Protein AF-A0A2N1Q787-F1 (afdb_monomer_lite)

Structure (mmCIF, N/CA/C/O backbone):
data_AF-A0A2N1Q787-F1
#
_entry.id   AF-A0A2N1Q787-F1
#
loop_
_atom_site.group_PDB
_atom_site.id
_atom_site.type_symbol
_atom_site.label_atom_id
_atom_site.label_alt_id
_atom_site.label_comp_id
_atom_site.label_asym_id
_atom_site.label_entity_id
_atom_site.label_seq_id
_atom_site.pdbx_PDB_ins_code
_atom_site.Cartn_x
_atom_site.Cartn_y
_atom_site.Cartn_z
_atom_site.occupancy
_atom_site.B_iso_or_equiv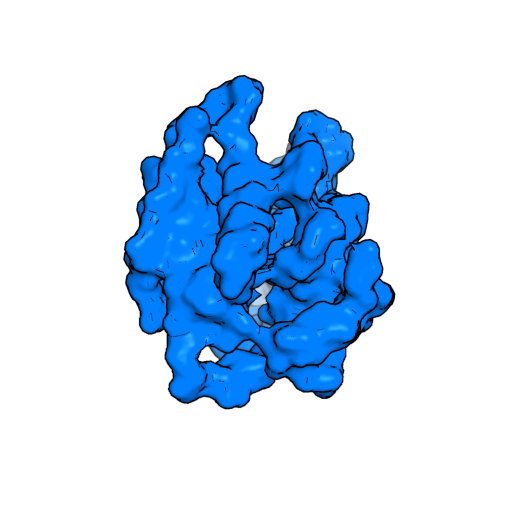
_atom_site.auth_seq_id
_atom_site.auth_comp_id
_atom_site.auth_asym_id
_atom_site.auth_atom_id
_atom_site.pdbx_PDB_model_num
ATOM 1 N N . MET A 1 1 ? -1.446 6.398 25.961 1.00 83.62 1 MET A N 1
ATOM 2 C CA . MET A 1 1 ? -1.537 5.402 24.876 1.00 83.62 1 MET A CA 1
ATOM 3 C C . MET A 1 1 ? -1.345 4.019 25.454 1.00 83.62 1 MET A C 1
ATOM 5 O O . 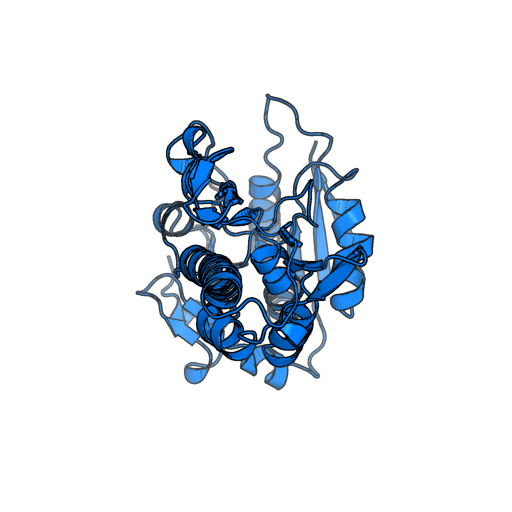MET A 1 1 ? -0.537 3.861 26.364 1.00 83.62 1 MET A O 1
ATOM 9 N N . GLU A 1 2 ? -2.111 3.056 24.960 1.00 92.25 2 GLU A N 1
ATOM 10 C CA . GLU A 1 2 ? -2.006 1.650 25.354 1.00 92.25 2 GLU A CA 1
ATOM 11 C C . GLU A 1 2 ? -0.783 1.009 24.675 1.00 92.25 2 GLU A C 1
ATOM 13 O O . GLU A 1 2 ? -0.436 1.386 23.555 1.00 92.25 2 GLU A O 1
ATOM 18 N N . LYS A 1 3 ? -0.114 0.051 25.331 1.00 97.12 3 LYS A N 1
ATOM 19 C CA . LYS A 1 3 ? 0.937 -0.742 24.669 1.00 97.12 3 LYS A CA 1
ATOM 20 C C . LYS A 1 3 ? 0.318 -1.541 23.527 1.00 97.12 3 LYS A C 1
ATOM 22 O O . LYS A 1 3 ? -0.745 -2.132 23.703 1.00 97.12 3 LYS A O 1
ATOM 27 N N . ILE A 1 4 ? 1.000 -1.625 22.390 1.00 98.06 4 ILE A N 1
ATOM 28 C CA . ILE A 1 4 ? 0.430 -2.257 21.197 1.00 98.06 4 ILE A CA 1
ATOM 29 C C . ILE A 1 4 ? 0.051 -3.724 21.410 1.00 98.06 4 ILE A C 1
ATOM 31 O O . ILE A 1 4 ? -0.957 -4.180 20.883 1.00 98.06 4 ILE A O 1
ATOM 35 N N . THR A 1 5 ? 0.812 -4.454 22.224 1.00 97.81 5 THR A N 1
ATOM 36 C CA . THR A 1 5 ? 0.522 -5.855 22.547 1.00 97.81 5 THR A CA 1
ATOM 37 C C . THR A 1 5 ? -0.791 -6.002 23.312 1.00 97.81 5 THR A C 1
ATOM 39 O O . THR A 1 5 ? -1.582 -6.876 22.980 1.00 97.81 5 THR A O 1
ATOM 42 N N . VAL A 1 6 ? -1.069 -5.094 24.254 1.00 97.75 6 VAL A N 1
ATOM 43 C CA . VAL A 1 6 ? -2.327 -5.060 25.020 1.00 97.75 6 VAL A CA 1
ATOM 44 C C . VAL A 1 6 ? -3.503 -4.698 24.109 1.00 97.75 6 VAL A C 1
ATOM 46 O O . VAL A 1 6 ? -4.557 -5.325 24.179 1.00 97.75 6 VAL A O 1
ATOM 49 N N . LEU A 1 7 ? -3.310 -3.739 23.193 1.00 97.19 7 LEU A N 1
ATOM 50 C CA . LEU A 1 7 ? -4.313 -3.408 22.178 1.00 97.19 7 LEU A CA 1
ATOM 51 C C . LEU A 1 7 ? -4.631 -4.621 21.292 1.00 97.19 7 LEU A C 1
ATOM 53 O O . LEU A 1 7 ? -5.796 -4.914 21.046 1.00 97.19 7 LEU A O 1
ATOM 57 N N . CYS A 1 8 ? -3.604 -5.330 20.821 1.00 97.62 8 CYS A N 1
ATOM 58 C CA . CYS A 1 8 ? -3.764 -6.510 19.973 1.00 97.62 8 CYS A CA 1
ATOM 59 C C . CYS A 1 8 ? -4.508 -7.637 20.702 1.00 97.62 8 CYS A C 1
ATOM 61 O O . CYS A 1 8 ? -5.464 -8.183 20.150 1.00 97.62 8 CYS A O 1
ATOM 63 N N . GLU A 1 9 ? -4.134 -7.924 21.950 1.00 97.25 9 GLU A N 1
ATOM 64 C CA . GLU A 1 9 ? -4.804 -8.918 22.794 1.00 97.25 9 GLU A CA 1
ATOM 65 C C . GLU A 1 9 ? -6.287 -8.575 22.993 1.00 97.25 9 GLU A C 1
ATOM 67 O O . GLU A 1 9 ? -7.159 -9.413 22.760 1.00 97.25 9 GLU A O 1
ATOM 72 N N . ARG A 1 10 ? -6.592 -7.310 23.319 1.00 95.44 10 ARG A N 1
ATOM 73 C CA . ARG A 1 10 ? -7.966 -6.800 23.462 1.00 95.44 10 ARG A CA 1
ATOM 74 C C . ARG A 1 10 ? -8.794 -6.953 22.185 1.00 95.44 10 ARG A C 1
ATOM 76 O O . ARG A 1 10 ? -10.004 -7.144 22.267 1.00 95.44 10 ARG A O 1
ATOM 83 N N . MET A 1 11 ? -8.153 -6.879 21.021 1.00 95.50 11 MET A N 1
ATOM 84 C CA . MET A 1 11 ? -8.788 -7.085 19.717 1.00 95.50 11 MET A CA 1
ATOM 85 C C . MET A 1 11 ? -8.863 -8.560 19.296 1.00 95.50 11 MET A C 1
ATOM 87 O O . MET A 1 11 ? -9.328 -8.853 18.199 1.00 95.50 11 MET A O 1
ATOM 91 N N . GLY A 1 12 ? -8.415 -9.502 20.132 1.00 95.50 12 GLY A N 1
ATOM 92 C CA . GLY A 1 12 ? -8.444 -10.933 19.824 1.00 95.50 12 GLY A CA 1
ATOM 93 C C . GLY A 1 12 ? -7.348 -11.393 18.856 1.00 95.50 12 GLY A C 1
ATOM 94 O O . GLY A 1 12 ? -7.474 -12.464 18.247 1.00 95.50 12 GLY A O 1
ATOM 95 N N . VAL A 1 13 ? -6.280 -10.606 18.699 1.00 97.69 13 VAL A N 1
ATOM 96 C CA . VAL A 1 13 ? -5.048 -11.011 18.008 1.00 97.69 13 VAL A CA 1
ATOM 97 C C . VAL A 1 13 ? -4.158 -11.747 19.006 1.00 97.69 13 VAL A C 1
ATOM 99 O O . VAL A 1 13 ? -3.890 -11.238 20.093 1.00 97.69 13 VAL A O 1
ATOM 102 N N . ARG A 1 14 ? -3.709 -12.953 18.648 1.00 97.56 14 ARG A N 1
ATOM 103 C CA . ARG A 1 14 ? -2.864 -13.770 19.528 1.00 97.56 14 ARG A CA 1
ATOM 104 C C . ARG A 1 14 ? -1.431 -13.249 19.554 1.00 97.56 14 ARG A C 1
ATOM 106 O O . ARG A 1 14 ? -0.993 -12.571 18.626 1.00 97.56 14 ARG A O 1
ATOM 113 N N . GLU A 1 15 ? -0.690 -13.597 20.600 1.00 96.69 15 GLU A N 1
ATOM 114 C CA . GLU A 1 15 ? 0.697 -13.157 20.780 1.00 96.69 15 GLU A CA 1
ATOM 115 C C . GLU A 1 15 ? 1.577 -13.541 19.581 1.00 96.69 15 GLU A C 1
ATOM 117 O O . GLU A 1 15 ? 2.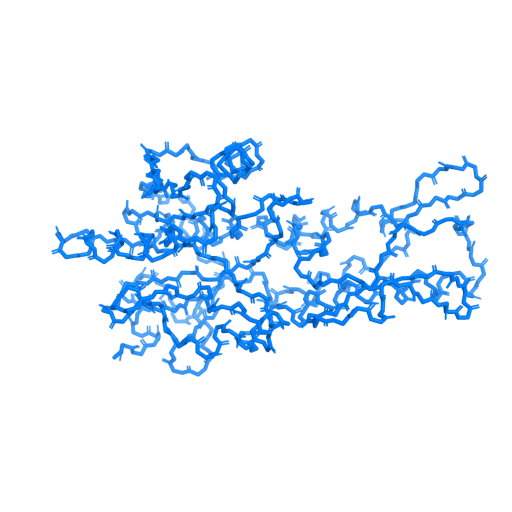296 -12.700 19.055 1.00 96.69 15 GLU A O 1
ATOM 122 N N . GLU A 1 16 ? 1.442 -14.766 19.065 1.00 96.62 16 GLU A N 1
ATOM 123 C CA . GLU A 1 16 ? 2.198 -15.258 17.908 1.00 96.62 16 GLU A CA 1
ATOM 124 C C . GLU A 1 16 ? 1.783 -14.638 16.560 1.00 96.62 16 GLU A C 1
ATOM 126 O O . GLU A 1 16 ? 2.456 -14.832 15.544 1.00 96.62 16 GLU A O 1
ATOM 131 N N . GLU A 1 17 ? 0.659 -13.923 16.534 1.00 97.81 17 GLU A N 1
ATOM 132 C CA . GLU A 1 17 ? 0.124 -13.221 15.364 1.00 97.81 17 GLU A CA 1
ATOM 133 C C . GLU A 1 17 ? 0.461 -11.721 15.388 1.00 97.81 17 GLU A C 1
ATOM 135 O O . GLU A 1 17 ? 0.323 -11.038 14.371 1.00 97.81 17 GLU A O 1
ATOM 140 N N . CYS A 1 18 ? 0.908 -11.209 16.537 1.00 98.19 18 CYS A N 1
ATOM 141 C CA . CYS A 1 18 ? 1.346 -9.838 16.736 1.00 98.19 18 CYS A CA 1
ATOM 142 C C . CYS A 1 18 ? 2.874 -9.780 16.655 1.00 98.19 18 CYS A C 1
ATOM 144 O O . CYS A 1 18 ? 3.573 -10.419 17.432 1.00 98.19 18 CYS A O 1
ATOM 146 N N . LEU A 1 19 ? 3.404 -9.001 15.715 1.00 98.19 19 LEU A N 1
ATOM 147 C CA . LEU A 1 19 ? 4.837 -8.799 15.517 1.00 98.19 19 LEU A CA 1
ATOM 148 C C . LEU A 1 19 ? 5.181 -7.354 15.915 1.00 98.19 19 LEU A C 1
ATOM 150 O O . LEU A 1 19 ? 5.038 -6.457 15.080 1.00 98.19 19 LEU A O 1
ATOM 154 N N . PRO A 1 20 ? 5.577 -7.077 17.172 1.00 97.94 20 PRO A N 1
ATOM 155 C CA . PRO A 1 20 ? 5.778 -5.711 17.640 1.00 97.94 20 PRO A CA 1
ATOM 156 C C . PRO A 1 20 ? 6.955 -5.016 16.950 1.00 97.94 20 PRO A C 1
ATOM 158 O O . PRO A 1 20 ? 8.030 -5.587 16.779 1.00 97.94 20 PRO A O 1
ATOM 161 N N . TYR A 1 21 ? 6.759 -3.743 16.620 1.00 97.94 21 TYR A N 1
ATOM 162 C CA . TYR A 1 21 ? 7.772 -2.815 16.124 1.00 97.94 21 TYR A CA 1
ATOM 163 C C . TYR A 1 21 ? 7.944 -1.708 17.167 1.00 97.94 21 TYR A C 1
ATOM 165 O O . TYR A 1 21 ? 7.414 -0.605 17.044 1.00 97.94 21 TYR A O 1
ATOM 173 N N . GLY A 1 22 ? 8.660 -2.028 18.244 1.00 96.56 22 GLY A N 1
ATOM 174 C CA . GLY A 1 22 ? 8.669 -1.203 19.451 1.00 96.56 22 GLY A CA 1
ATOM 175 C C . GLY A 1 22 ? 7.422 -1.445 20.308 1.00 96.56 22 GLY A C 1
ATOM 176 O O . GLY A 1 22 ? 6.887 -2.551 20.337 1.00 96.56 22 GLY A O 1
ATOM 177 N N . PHE A 1 23 ? 6.980 -0.423 21.046 1.00 96.81 23 PHE A N 1
ATOM 178 C CA . PHE A 1 23 ? 5.914 -0.561 22.052 1.00 96.81 23 PHE A CA 1
ATOM 179 C C . PHE A 1 23 ? 4.534 -0.077 21.588 1.00 96.81 23 PHE A C 1
ATOM 181 O O . PHE A 1 23 ? 3.546 -0.316 22.284 1.00 96.81 23 PHE A O 1
ATOM 188 N N . ASP A 1 24 ? 4.458 0.617 20.455 1.00 97.44 24 ASP A N 1
ATOM 189 C CA . ASP A 1 24 ? 3.304 1.418 20.027 1.00 97.44 24 ASP A CA 1
ATOM 190 C C . ASP A 1 24 ? 2.722 1.021 18.662 1.00 97.44 24 ASP A C 1
ATOM 192 O O . ASP A 1 24 ? 1.644 1.493 18.300 1.00 97.44 24 ASP A O 1
ATOM 196 N N . LYS A 1 25 ? 3.382 0.112 17.938 1.00 98.31 25 LYS A N 1
ATOM 197 C CA . LYS A 1 25 ? 2.956 -0.396 16.630 1.00 98.31 25 LYS A CA 1
ATOM 198 C C . LYS A 1 25 ? 3.409 -1.838 16.418 1.00 98.31 25 LYS A C 1
ATOM 200 O O . LYS A 1 25 ? 4.384 -2.289 17.019 1.00 98.31 25 LYS A O 1
ATOM 205 N N . ALA A 1 26 ? 2.679 -2.577 15.595 1.00 98.62 26 ALA A N 1
ATOM 206 C CA . ALA A 1 26 ? 2.950 -3.985 15.324 1.00 98.62 26 ALA A CA 1
ATOM 207 C C . ALA A 1 26 ? 2.494 -4.362 13.917 1.00 98.62 26 ALA A C 1
ATOM 209 O O . ALA A 1 26 ? 1.499 -3.836 13.431 1.00 98.62 26 ALA A O 1
ATOM 210 N N . LYS A 1 27 ? 3.174 -5.316 13.286 1.00 98.81 27 LYS A N 1
ATOM 211 C CA . LYS A 1 27 ? 2.639 -6.022 12.119 1.00 98.81 27 LYS A CA 1
ATOM 212 C C . LYS A 1 27 ? 1.725 -7.150 12.574 1.00 98.81 27 LYS A C 1
ATOM 214 O O . LYS A 1 27 ? 2.039 -7.836 13.542 1.00 98.81 27 LYS A O 1
ATOM 219 N N . ILE A 1 28 ? 0.621 -7.361 11.865 1.00 98.69 28 ILE A N 1
ATOM 220 C CA . ILE A 1 28 ? -0.318 -8.450 12.141 1.00 98.69 28 ILE A CA 1
ATOM 221 C C . ILE A 1 28 ? -0.164 -9.534 11.077 1.00 98.69 28 ILE A C 1
ATOM 223 O O . ILE A 1 28 ? -0.394 -9.284 9.893 1.00 98.69 28 ILE A O 1
ATOM 227 N N . ASP A 1 29 ? 0.238 -10.733 11.497 1.00 98.00 29 ASP A N 1
ATOM 228 C CA . ASP A 1 29 ? 0.431 -11.878 10.604 1.00 98.00 29 ASP A CA 1
ATOM 229 C C . ASP A 1 29 ? -0.905 -12.272 9.943 1.00 98.00 29 ASP A C 1
ATOM 231 O O . ASP A 1 29 ? -1.940 -12.422 10.602 1.00 98.00 29 ASP A O 1
ATOM 235 N N . LEU A 1 30 ? -0.895 -12.488 8.624 1.00 95.94 30 LEU A N 1
ATOM 236 C CA . LEU A 1 30 ? -2.085 -12.890 7.863 1.00 95.94 30 LEU A CA 1
ATOM 237 C C . LEU A 1 30 ? -2.717 -14.219 8.320 1.00 95.94 30 LEU A C 1
ATOM 239 O O . LEU A 1 30 ? -3.848 -14.524 7.929 1.00 95.94 30 LEU A O 1
ATOM 243 N N . LYS A 1 31 ? -2.052 -15.015 9.168 1.00 95.56 31 LYS A N 1
ATOM 244 C CA . LYS A 1 31 ? -2.664 -16.170 9.852 1.00 95.56 31 LYS A CA 1
ATOM 245 C C . LYS A 1 31 ? -3.949 -15.806 10.599 1.00 95.56 31 LYS A C 1
ATOM 247 O O . LYS A 1 31 ? -4.854 -16.642 10.624 1.00 95.56 31 LYS A O 1
ATOM 252 N N . VAL A 1 32 ? -4.086 -14.572 11.096 1.00 97.00 32 VAL A N 1
ATOM 253 C CA . VAL A 1 32 ? -5.328 -14.097 11.730 1.00 97.00 32 VAL A CA 1
ATOM 254 C C . VAL A 1 32 ? -6.520 -14.245 10.781 1.00 97.00 32 VAL A C 1
ATOM 256 O O . VAL A 1 32 ? -7.566 -14.756 11.174 1.00 97.00 32 VAL A O 1
ATOM 259 N N . LEU A 1 33 ? -6.359 -13.883 9.503 1.00 95.94 33 LEU A N 1
ATOM 260 C CA . LEU A 1 33 ? -7.424 -14.010 8.500 1.00 95.94 33 LEU A CA 1
ATOM 261 C C . LEU A 1 33 ? -7.797 -15.469 8.229 1.00 95.94 33 LEU A C 1
ATOM 263 O O . LEU A 1 33 ? -8.967 -15.770 8.001 1.00 95.94 33 LEU A O 1
ATOM 267 N N . LYS A 1 34 ? -6.821 -16.385 8.274 1.00 94.81 34 LYS A N 1
ATOM 268 C CA . LYS A 1 34 ? -7.079 -17.826 8.131 1.00 94.81 34 LYS A CA 1
ATOM 269 C C . LYS A 1 34 ? -7.863 -18.359 9.328 1.00 94.81 34 LYS A C 1
ATOM 271 O O . LYS A 1 34 ? -8.831 -19.092 9.139 1.00 94.81 34 LYS A O 1
ATOM 276 N N . ARG A 1 35 ? -7.476 -17.959 10.542 1.00 96.94 35 ARG A N 1
ATOM 277 C CA . ARG A 1 35 ? -8.142 -18.346 11.792 1.00 96.94 35 ARG A CA 1
ATOM 278 C C . ARG A 1 35 ? -9.575 -17.820 11.866 1.00 96.94 35 ARG A C 1
ATOM 280 O O . ARG A 1 35 ? -10.472 -18.568 12.231 1.00 96.94 35 ARG A O 1
ATOM 287 N N . LEU A 1 36 ? -9.789 -16.563 11.483 1.00 96.38 36 LEU A N 1
ATOM 288 C CA . LEU A 1 36 ? -11.087 -15.884 11.547 1.00 96.38 36 LEU A CA 1
ATOM 289 C C . LEU A 1 36 ? -11.917 -16.034 10.260 1.00 96.38 36 LEU A C 1
ATOM 291 O O . LEU A 1 36 ? -12.894 -15.314 10.065 1.00 96.38 36 LEU A O 1
ATOM 295 N N . LYS A 1 37 ? -11.554 -16.951 9.352 1.00 95.12 37 LYS A N 1
ATOM 296 C CA . LYS A 1 37 ? -12.205 -17.085 8.036 1.00 95.12 37 LYS A CA 1
ATOM 297 C C . LYS A 1 37 ? -13.725 -17.261 8.143 1.00 95.12 37 LYS A C 1
ATOM 299 O O . LYS A 1 37 ? -14.454 -16.631 7.377 1.00 95.12 37 LYS A O 1
ATOM 304 N N . ASN A 1 38 ? -14.171 -18.074 9.102 1.00 95.06 38 ASN A N 1
ATOM 305 C CA . ASN A 1 38 ? -15.580 -18.427 9.306 1.00 95.06 38 ASN A CA 1
ATOM 306 C C . ASN A 1 38 ? -16.338 -17.455 10.224 1.00 95.06 38 ASN A C 1
ATOM 308 O O . ASN A 1 38 ? -17.554 -17.573 10.341 1.00 95.06 38 ASN A O 1
ATOM 312 N N . GLU A 1 39 ? -15.648 -16.502 10.854 1.00 95.31 39 GLU A N 1
ATOM 313 C CA . GLU A 1 39 ? -16.303 -15.483 11.675 1.00 95.31 39 GLU A CA 1
ATOM 314 C C . GLU A 1 39 ? -17.051 -14.481 10.785 1.00 95.31 39 GLU A C 1
ATOM 316 O O . GLU A 1 39 ? -16.589 -14.187 9.674 1.00 95.31 39 GLU A O 1
ATOM 321 N N . PRO A 1 40 ? -18.196 -13.936 11.221 1.00 96.00 40 PRO A N 1
ATOM 322 C CA . PRO A 1 40 ? -18.914 -12.935 10.446 1.00 96.00 40 PRO A CA 1
ATOM 323 C C . PRO A 1 40 ? -18.074 -11.662 10.281 1.00 96.00 40 PRO A C 1
ATOM 325 O O . PRO A 1 40 ? -17.339 -11.255 11.175 1.00 96.00 40 PRO A O 1
ATOM 328 N N . ASN A 1 41 ? -18.198 -11.012 9.125 1.00 97.75 41 ASN A N 1
ATOM 329 C CA . ASN A 1 41 ? -17.601 -9.694 8.918 1.00 97.75 41 ASN A CA 1
ATOM 330 C C . ASN A 1 41 ? -18.466 -8.616 9.590 1.00 97.75 41 ASN A C 1
ATOM 332 O O . ASN A 1 41 ? -19.686 -8.596 9.395 1.00 97.75 41 ASN A O 1
ATOM 336 N N . GLY A 1 42 ? -17.826 -7.663 10.268 1.00 97.56 42 GLY A N 1
ATOM 337 C CA . GLY A 1 42 ? -18.449 -6.421 10.716 1.00 97.56 42 GLY A CA 1
ATOM 338 C C . GLY A 1 42 ? -18.984 -5.562 9.564 1.00 97.56 42 GLY A C 1
ATOM 339 O O . GLY A 1 42 ? -18.894 -5.906 8.380 1.00 97.56 42 GLY A O 1
ATOM 340 N N . LYS A 1 43 ? -19.584 -4.423 9.904 1.00 98.56 43 LYS A N 1
ATOM 341 C CA . LYS A 1 43 ? -20.102 -3.430 8.956 1.00 98.56 43 LYS A CA 1
ATOM 342 C C . LYS A 1 43 ? -18.965 -2.699 8.252 1.00 98.56 43 LYS A C 1
ATOM 344 O O . LYS A 1 43 ? -17.987 -2.347 8.895 1.00 98.56 43 LYS A O 1
ATOM 349 N N . LEU A 1 44 ? -19.088 -2.459 6.948 1.00 98.75 44 LEU A N 1
ATOM 350 C CA . LEU A 1 44 ? -18.086 -1.739 6.159 1.00 98.75 44 LEU A CA 1
ATOM 351 C C . LEU A 1 44 ? -18.600 -0.340 5.819 1.00 98.75 44 LEU A C 1
ATOM 353 O O . LEU A 1 44 ? -19.595 -0.197 5.109 1.00 98.75 44 LEU A O 1
ATOM 357 N N . ILE A 1 45 ? -17.904 0.679 6.316 1.00 98.88 45 ILE A N 1
ATOM 358 C CA . ILE A 1 45 ? -18.190 2.091 6.076 1.00 98.88 45 ILE A CA 1
ATOM 359 C C . ILE A 1 45 ? -17.084 2.672 5.198 1.00 98.88 45 ILE A C 1
ATOM 361 O O . ILE A 1 45 ? -15.910 2.660 5.576 1.00 98.88 45 ILE A O 1
ATOM 365 N N . LEU A 1 46 ? -17.467 3.199 4.037 1.00 98.81 46 LEU A N 1
ATOM 366 C CA . LEU A 1 46 ? -16.563 3.896 3.128 1.00 98.81 46 LEU A CA 1
ATOM 367 C C . LEU A 1 46 ? -16.683 5.407 3.325 1.00 98.81 46 LEU A C 1
ATOM 369 O O . LEU A 1 46 ? -17.745 5.985 3.109 1.00 98.81 46 LEU A O 1
ATOM 373 N N . VAL A 1 47 ? -15.580 6.056 3.680 1.00 98.75 47 VAL A N 1
ATOM 374 C CA . VAL A 1 47 ? -15.480 7.514 3.736 1.00 98.75 47 VAL A CA 1
ATOM 375 C C . VAL A 1 47 ? -14.878 8.033 2.431 1.00 98.75 47 VAL A C 1
ATOM 377 O O . VAL A 1 47 ? -13.800 7.621 1.997 1.00 98.75 47 VAL A O 1
ATOM 380 N N . THR A 1 48 ? -15.580 8.963 1.802 1.00 98.31 48 THR A N 1
ATOM 381 C CA . THR A 1 48 ? -15.167 9.675 0.592 1.00 98.31 48 THR A CA 1
ATOM 382 C C . THR A 1 48 ? -15.392 11.179 0.779 1.00 98.31 48 THR A C 1
ATOM 384 O O . THR A 1 48 ? -15.795 11.617 1.854 1.00 98.31 48 THR A O 1
ATOM 387 N N . ALA A 1 49 ? -15.093 11.993 -0.227 1.00 97.75 49 ALA A N 1
ATOM 388 C CA . ALA A 1 49 ? -15.288 13.438 -0.171 1.00 97.75 49 ALA A CA 1
ATOM 389 C C . ALA A 1 49 ? -15.843 13.992 -1.488 1.00 97.75 49 ALA A C 1
ATOM 391 O O . ALA A 1 49 ? -15.863 13.297 -2.509 1.00 97.75 49 ALA A O 1
ATOM 392 N N . ILE A 1 50 ? -16.261 15.254 -1.462 1.00 97.69 50 ILE A N 1
ATOM 393 C CA . ILE A 1 50 ? -16.387 16.077 -2.666 1.00 97.69 50 ILE A CA 1
ATOM 394 C C . ILE A 1 50 ? -15.030 16.209 -3.379 1.00 97.69 50 ILE A C 1
ATOM 396 O O . ILE A 1 50 ? -13.982 15.795 -2.869 1.00 97.69 50 ILE A O 1
ATOM 400 N N . ASN A 1 51 ? -15.037 16.784 -4.581 1.00 94.94 51 ASN A N 1
ATOM 401 C CA . ASN A 1 51 ? -13.810 17.086 -5.310 1.00 94.94 51 ASN A CA 1
ATOM 402 C C . ASN A 1 51 ? -12.877 17.971 -4.458 1.00 94.94 51 ASN A C 1
ATOM 404 O O . ASN A 1 51 ? -13.323 19.023 -3.998 1.00 94.94 51 ASN A O 1
ATOM 408 N N . PRO A 1 52 ? -11.600 17.580 -4.264 1.00 89.94 52 PRO A N 1
ATOM 409 C CA . PRO A 1 52 ? -10.699 18.313 -3.385 1.00 89.94 52 PRO A CA 1
ATOM 410 C C . PRO A 1 52 ? -10.473 19.758 -3.819 1.00 89.94 52 PRO A C 1
ATOM 412 O O . PRO A 1 52 ? -10.244 20.043 -4.997 1.00 89.94 52 PRO A O 1
ATOM 415 N N . THR A 1 53 ? -10.446 20.650 -2.839 1.00 90.94 53 THR A N 1
ATOM 416 C CA . THR A 1 53 ? -10.190 22.079 -2.987 1.00 90.94 53 THR A CA 1
ATOM 417 C C . THR A 1 53 ? -8.936 22.480 -2.199 1.00 90.94 53 THR A C 1
ATOM 419 O O . THR A 1 53 ? -8.515 21.769 -1.282 1.00 90.94 53 THR A O 1
ATOM 422 N N . PRO A 1 54 ? -8.317 23.639 -2.495 1.00 87.06 54 PRO A N 1
ATOM 423 C CA . PRO A 1 54 ? -7.191 24.139 -1.704 1.00 87.06 54 PRO A CA 1
ATOM 424 C C . PRO A 1 54 ? -7.502 24.377 -0.217 1.00 87.06 54 PRO A C 1
ATOM 426 O O . PRO A 1 54 ? -6.567 24.489 0.570 1.00 87.06 54 PRO A O 1
ATOM 429 N N . ALA A 1 55 ? -8.781 24.472 0.168 1.00 83.81 55 ALA A N 1
ATOM 430 C CA . ALA A 1 55 ? -9.192 24.664 1.559 1.00 83.81 55 ALA A CA 1
ATOM 431 C C . ALA A 1 55 ? -8.981 23.403 2.419 1.00 83.81 55 ALA A C 1
ATOM 433 O O . ALA A 1 55 ? -8.730 23.524 3.615 1.00 83.81 55 ALA A O 1
ATOM 434 N N . GLY A 1 56 ? -9.017 22.217 1.800 1.00 83.44 56 GLY A N 1
ATOM 435 C CA . GLY A 1 56 ? -8.863 20.930 2.468 1.00 83.44 56 GLY A CA 1
ATOM 436 C C . GLY A 1 56 ? -10.139 20.467 3.174 1.00 83.44 56 GLY A C 1
ATOM 437 O O . GLY A 1 56 ? -10.624 21.097 4.105 1.00 83.44 56 GLY A O 1
ATOM 438 N N . GLU A 1 57 ? -10.647 19.303 2.777 1.00 89.81 57 GLU A N 1
ATOM 439 C CA . GLU A 1 57 ? -11.939 18.782 3.254 1.00 89.81 57 GLU A CA 1
ATOM 440 C C . GLU A 1 57 ? -11.813 17.978 4.562 1.00 89.81 57 GLU A C 1
ATOM 442 O O . GLU A 1 57 ? -12.802 17.638 5.198 1.00 89.81 57 GLU A O 1
ATOM 447 N N . GLY A 1 58 ? -10.593 17.612 4.974 1.00 92.38 58 GLY A N 1
ATOM 448 C CA . GLY A 1 58 ? -10.372 16.893 6.236 1.00 92.38 58 GLY A CA 1
ATOM 449 C C . GLY A 1 58 ? -10.898 15.452 6.260 1.00 92.38 58 GLY A C 1
ATOM 450 O O . GLY A 1 58 ? -11.159 14.921 7.337 1.00 92.38 58 GLY A O 1
ATOM 451 N N . LYS A 1 59 ? -11.021 14.785 5.102 1.00 95.88 59 LYS A N 1
ATOM 452 C CA . LYS A 1 59 ? -11.571 13.418 4.988 1.00 95.88 59 LYS A CA 1
ATOM 453 C C . LYS A 1 59 ? -10.990 12.426 6.000 1.00 95.88 59 LYS A C 1
ATOM 455 O O . LYS A 1 59 ? -11.746 11.760 6.696 1.00 95.88 59 LYS A O 1
ATOM 460 N N . THR A 1 60 ? -9.666 12.347 6.119 1.00 96.50 60 THR A N 1
ATOM 461 C CA . THR A 1 60 ? -9.014 11.413 7.052 1.00 96.50 60 THR A CA 1
ATOM 462 C C . THR A 1 60 ? -9.301 11.760 8.511 1.00 96.50 60 THR A C 1
ATOM 464 O O . THR A 1 60 ? -9.531 10.865 9.322 1.00 96.50 60 THR A O 1
ATOM 467 N N . THR A 1 61 ? -9.381 13.050 8.842 1.00 96.69 61 THR A N 1
ATOM 468 C CA . THR A 1 61 ? -9.811 13.520 10.166 1.00 96.69 61 THR A CA 1
ATOM 469 C C . THR A 1 61 ? -11.241 13.073 10.467 1.00 96.69 61 THR A C 1
ATOM 471 O O . THR A 1 61 ? -11.505 12.602 11.569 1.00 96.69 61 THR A O 1
ATOM 474 N N . VAL A 1 62 ? -12.151 13.136 9.485 1.00 97.50 62 VAL A N 1
ATOM 475 C CA . VAL A 1 62 ? -13.529 12.637 9.626 1.00 97.50 62 VAL A CA 1
ATOM 476 C C . VAL A 1 62 ? -13.568 11.116 9.766 1.00 97.50 62 VAL A C 1
ATOM 478 O O . VAL A 1 62 ? -14.289 10.625 10.629 1.00 97.50 62 VAL A O 1
ATOM 481 N N . SER A 1 63 ? -12.775 10.363 8.995 1.00 98.25 63 SER A N 1
ATOM 482 C CA . SER A 1 63 ? -12.654 8.905 9.154 1.00 98.25 63 SER A CA 1
ATOM 483 C C . SER A 1 63 ? -12.276 8.541 10.590 1.00 98.25 63 SER A C 1
ATOM 485 O O . SER A 1 63 ? -12.932 7.711 11.221 1.00 98.25 63 SER A O 1
ATOM 487 N N . ILE A 1 64 ? -11.252 9.209 11.129 1.00 98.56 64 ILE A N 1
ATOM 488 C CA . ILE A 1 64 ? -10.779 8.989 12.496 1.00 98.56 64 ILE A CA 1
ATOM 489 C C . ILE A 1 64 ? -11.846 9.407 13.513 1.00 98.56 64 ILE A C 1
ATOM 491 O O . ILE A 1 64 ? -12.211 8.605 14.369 1.00 98.56 64 ILE A O 1
ATOM 495 N N . GLY A 1 65 ? -12.399 10.615 13.390 1.00 98.38 65 GLY A N 1
ATOM 496 C CA . GLY A 1 65 ? -13.432 11.130 14.290 1.00 98.38 65 GLY A CA 1
ATOM 497 C C . GLY A 1 65 ? -14.702 10.276 14.308 1.00 98.38 65 GLY A C 1
ATOM 498 O O . GLY A 1 65 ? -15.280 10.054 15.370 1.00 98.38 65 GLY A 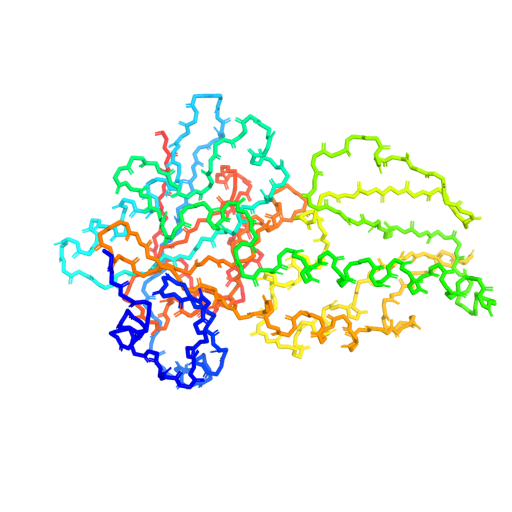O 1
ATOM 499 N N . LEU A 1 66 ? -15.104 9.715 13.164 1.00 98.62 66 LEU A N 1
ATOM 500 C CA . LEU A 1 66 ? -16.221 8.776 13.072 1.00 98.62 66 LEU A CA 1
ATOM 501 C C . LEU A 1 66 ? -15.952 7.508 13.888 1.00 98.62 66 LEU A C 1
ATOM 503 O O . LEU A 1 66 ? -16.823 7.052 14.629 1.00 98.62 66 LEU A O 1
ATOM 507 N N . ALA A 1 67 ? -14.745 6.952 13.788 1.00 98.69 67 ALA A N 1
ATOM 508 C CA . ALA A 1 67 ? -14.364 5.785 14.571 1.00 98.69 67 ALA A CA 1
ATOM 509 C C . ALA A 1 67 ? -14.305 6.109 16.076 1.00 98.69 67 ALA A C 1
ATOM 511 O O . ALA A 1 67 ? -14.812 5.344 16.893 1.00 98.69 67 ALA A O 1
ATOM 512 N N . GLN A 1 68 ? -13.778 7.274 16.454 1.00 98.56 68 GLN A N 1
ATOM 513 C CA . GLN A 1 68 ? -13.792 7.743 17.846 1.00 98.56 68 GLN A CA 1
ATOM 514 C C . GLN A 1 68 ? -15.226 7.899 18.377 1.00 98.56 68 GLN A C 1
ATOM 516 O O . GLN A 1 68 ? -15.546 7.422 19.465 1.00 98.56 68 GLN A O 1
ATOM 521 N N . GLY A 1 69 ? -16.127 8.481 17.581 1.00 98.44 69 GLY A N 1
ATOM 522 C CA . GLY A 1 69 ? -17.545 8.618 17.916 1.00 98.44 69 GLY A CA 1
ATOM 523 C C . GLY A 1 69 ? -18.254 7.272 18.083 1.00 98.44 69 GLY A C 1
ATOM 524 O O . GLY A 1 69 ? -18.987 7.078 19.051 1.00 98.44 69 GLY A O 1
ATOM 525 N N . LEU A 1 70 ? -17.993 6.307 17.193 1.00 98.56 70 LEU A N 1
ATOM 526 C CA . LEU A 1 70 ? -18.520 4.942 17.309 1.00 98.56 70 LEU A CA 1
ATOM 527 C C . LEU A 1 70 ? -18.042 4.256 18.594 1.00 98.56 70 LEU A C 1
ATOM 529 O O . LEU A 1 70 ? -18.842 3.632 19.291 1.00 98.56 70 LEU A O 1
ATOM 533 N N . LYS A 1 71 ? -16.762 4.416 18.944 1.00 98.12 71 LYS A N 1
ATOM 534 C CA . LYS A 1 71 ? -16.218 3.921 20.212 1.00 98.12 71 LYS A CA 1
ATOM 535 C C . LYS A 1 71 ? -16.898 4.588 21.409 1.00 98.12 71 LYS A C 1
ATOM 537 O O . LYS A 1 71 ? -17.261 3.899 22.360 1.00 98.12 71 LYS A O 1
ATOM 542 N N . TYR A 1 72 ? -17.104 5.903 21.356 1.00 98.06 72 TYR A N 1
ATOM 543 C CA . TYR A 1 72 ? -17.751 6.671 22.423 1.00 98.06 72 TYR A CA 1
ATOM 544 C C . TYR A 1 72 ? -19.177 6.186 22.723 1.00 98.06 72 TYR A C 1
ATOM 546 O O . TYR A 1 72 ? -19.561 6.095 23.885 1.00 98.06 72 TYR A O 1
ATOM 554 N N . ILE A 1 73 ? -19.941 5.791 21.699 1.00 98.19 73 ILE A N 1
ATOM 555 C CA . ILE A 1 73 ? -21.290 5.218 21.868 1.00 98.19 73 ILE A CA 1
ATOM 556 C C . ILE A 1 73 ? -21.287 3.701 22.150 1.00 98.19 73 ILE A C 1
ATOM 558 O O . ILE A 1 73 ? -22.319 3.040 2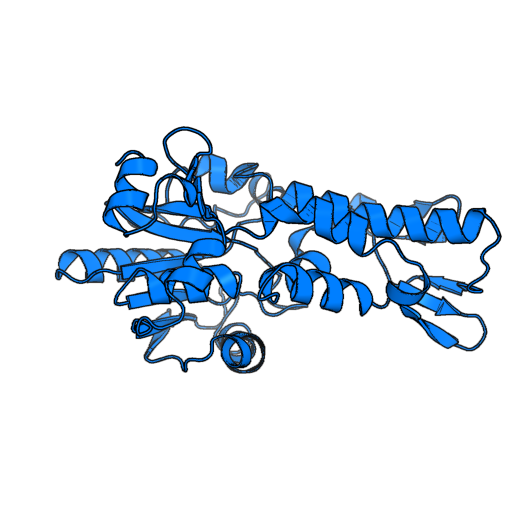2.019 1.00 98.19 73 ILE A O 1
ATOM 562 N N . GLY A 1 74 ? -20.133 3.132 22.512 1.00 97.62 74 GLY A N 1
ATOM 563 C CA . GLY A 1 74 ? -19.999 1.738 22.935 1.00 97.62 74 GLY A CA 1
ATOM 564 C C . GLY A 1 74 ? -19.948 0.712 21.801 1.00 97.62 74 GLY A C 1
ATOM 565 O O . GLY A 1 74 ? -20.257 -0.453 22.038 1.00 97.62 74 GLY A O 1
ATOM 566 N N . LYS A 1 75 ? -19.601 1.108 20.569 1.00 98.38 75 LYS A N 1
ATOM 567 C CA . LYS A 1 75 ? -19.298 0.158 19.481 1.00 98.38 75 LYS A CA 1
ATOM 568 C C . LYS A 1 75 ? -17.812 -0.208 19.464 1.00 98.38 75 LYS A C 1
ATOM 570 O O . LYS A 1 75 ? -16.991 0.473 20.077 1.00 98.38 75 LYS A O 1
ATOM 575 N N . HIS A 1 76 ? -17.463 -1.249 18.706 1.00 97.88 76 HIS A N 1
ATOM 576 C CA . HIS A 1 76 ? -16.084 -1.714 18.520 1.00 97.88 76 HIS A CA 1
ATOM 577 C C . HIS A 1 76 ? -15.573 -1.417 17.096 1.00 97.88 76 HIS A C 1
ATOM 579 O O . HIS A 1 76 ? -15.585 -2.302 16.238 1.00 97.88 76 HIS A O 1
ATOM 585 N N . PRO A 1 77 ? -15.179 -0.164 16.798 1.00 98.44 77 PRO A N 1
ATOM 586 C CA . PRO A 1 77 ? -14.729 0.220 15.470 1.00 98.44 77 PRO A CA 1
ATOM 587 C C . PRO A 1 77 ? -13.262 -0.140 15.210 1.00 98.44 77 PRO A C 1
ATOM 589 O O . PRO A 1 77 ? -12.432 -0.148 16.118 1.00 98.44 77 PRO A O 1
ATOM 592 N N . MET A 1 78 ? -12.954 -0.346 13.933 1.00 98.56 78 MET A N 1
ATOM 593 C CA . MET A 1 78 ? -11.620 -0.522 13.370 1.00 98.56 78 MET A CA 1
ATOM 594 C C . MET A 1 78 ? -11.413 0.472 12.231 1.00 98.56 78 MET A C 1
ATOM 596 O O . MET A 1 78 ? -12.279 0.622 11.368 1.00 98.56 78 MET A O 1
ATOM 600 N N . LEU A 1 79 ? -10.251 1.118 12.189 1.00 98.75 79 LEU A N 1
ATOM 601 C CA . LEU A 1 79 ? -9.844 1.947 11.052 1.00 98.75 79 LEU A CA 1
ATOM 602 C C . LEU A 1 79 ? -8.955 1.159 10.090 1.00 98.75 79 LEU A C 1
ATOM 604 O O . LEU A 1 79 ? -8.130 0.354 10.518 1.00 98.75 79 LEU A O 1
ATOM 608 N N . ALA A 1 80 ? -9.088 1.427 8.793 1.00 98.62 80 ALA A N 1
ATOM 609 C CA . ALA A 1 80 ? -8.221 0.892 7.752 1.00 98.62 80 ALA A CA 1
ATOM 610 C C . ALA A 1 80 ? -7.798 2.023 6.795 1.00 98.62 80 ALA A C 1
ATOM 612 O O . ALA A 1 80 ? -8.563 2.428 5.914 1.00 98.62 80 ALA A O 1
ATOM 613 N N . LEU A 1 81 ? -6.585 2.542 6.998 1.00 98.62 81 LEU A N 1
ATOM 614 C CA . LEU A 1 81 ? -6.029 3.740 6.364 1.00 98.62 81 LEU A CA 1
ATOM 615 C C . LEU A 1 81 ? -4.785 3.417 5.522 1.00 98.62 81 LEU A C 1
ATOM 617 O O . LEU A 1 81 ? -4.213 2.325 5.601 1.00 98.62 81 LEU A O 1
ATOM 621 N N . ARG A 1 82 ? -4.384 4.377 4.685 1.00 98.12 82 ARG A N 1
ATOM 622 C CA . ARG A 1 82 ? -3.191 4.280 3.836 1.00 98.12 82 ARG A CA 1
ATOM 623 C C . ARG A 1 82 ? -1.953 4.790 4.559 1.00 98.12 82 ARG A C 1
ATOM 625 O O . ARG A 1 82 ? -2.036 5.751 5.318 1.00 98.12 82 ARG A O 1
ATOM 632 N N . GLU A 1 83 ? -0.815 4.182 4.261 1.00 97.75 83 GLU A N 1
ATOM 633 C CA . GLU A 1 83 ? 0.493 4.714 4.642 1.00 97.75 83 GLU A CA 1
ATOM 634 C C . GLU A 1 83 ? 0.839 5.924 3.753 1.00 97.75 83 GLU A C 1
ATOM 636 O O . GLU A 1 83 ? 0.693 5.835 2.526 1.00 97.75 83 GLU A O 1
ATOM 641 N N . PRO A 1 84 ? 1.241 7.071 4.328 1.00 95.06 84 PRO A N 1
ATOM 642 C CA . PRO A 1 84 ? 1.724 8.203 3.548 1.00 95.06 84 PRO A CA 1
ATOM 643 C C . PRO A 1 84 ? 3.107 7.928 2.950 1.00 95.06 84 PRO A C 1
ATOM 645 O O . PRO A 1 84 ? 3.950 7.295 3.569 1.00 95.06 84 PRO A O 1
ATOM 648 N N . SER A 1 85 ? 3.365 8.483 1.766 1.00 93.56 85 SER A N 1
ATOM 649 C CA . SER A 1 85 ? 4.721 8.547 1.209 1.00 93.56 85 SER A CA 1
ATOM 650 C C . SER A 1 85 ? 5.633 9.448 2.044 1.00 93.56 85 SER A C 1
ATOM 652 O O . SER A 1 85 ? 5.224 10.545 2.432 1.00 93.56 85 SER A O 1
ATOM 654 N N . LEU A 1 86 ? 6.892 9.039 2.196 1.00 91.88 86 LEU A N 1
ATOM 655 C CA . LEU A 1 86 ? 7.961 9.761 2.884 1.00 91.88 86 LEU A CA 1
ATOM 656 C C . LEU A 1 86 ? 8.319 11.072 2.170 1.00 91.88 86 LEU A C 1
ATOM 658 O O . LEU A 1 86 ? 8.424 12.126 2.793 1.00 91.88 86 LEU A O 1
ATOM 662 N N . GLY A 1 87 ? 8.495 11.032 0.845 1.00 89.56 87 GLY A N 1
ATOM 663 C CA . GLY A 1 87 ? 8.957 12.183 0.057 1.00 89.56 87 GLY A CA 1
ATOM 664 C C . GLY A 1 87 ? 8.146 13.475 0.280 1.00 89.56 87 GLY A C 1
ATOM 665 O O . GLY A 1 87 ? 8.739 14.526 0.539 1.00 89.56 87 GLY A O 1
ATOM 666 N N . PRO A 1 88 ? 6.800 13.438 0.214 1.00 89.44 88 PRO A N 1
ATOM 667 C CA . PRO A 1 88 ? 5.941 14.593 0.474 1.00 89.44 88 PRO A CA 1
ATOM 668 C C . PRO A 1 88 ? 6.046 15.210 1.871 1.00 89.44 88 PRO A C 1
ATOM 670 O O . PRO A 1 88 ? 5.768 16.406 1.988 1.00 89.44 88 PRO A O 1
ATOM 673 N N . VAL A 1 89 ? 6.452 14.443 2.889 1.00 86.50 89 VAL A N 1
ATOM 674 C CA . VAL A 1 89 ? 6.576 14.921 4.279 1.00 86.50 89 VAL A CA 1
ATOM 675 C C . VAL A 1 89 ? 7.672 15.977 4.406 1.00 86.50 89 VAL A C 1
ATOM 677 O O . VAL A 1 89 ? 7.506 16.951 5.132 1.00 86.50 89 VAL A O 1
ATOM 680 N N . PHE A 1 90 ? 8.747 15.860 3.624 1.00 85.62 90 PHE A N 1
ATOM 681 C CA . PHE A 1 90 ? 9.815 16.866 3.554 1.00 85.62 90 PHE A CA 1
ATOM 682 C C . PHE A 1 90 ? 9.491 18.052 2.625 1.00 85.62 90 PHE A C 1
ATOM 684 O O . PHE A 1 90 ? 10.348 18.895 2.364 1.00 85.62 90 PHE A O 1
ATOM 691 N N . GLY A 1 91 ? 8.270 18.104 2.084 1.00 79.31 91 GLY A N 1
ATOM 692 C CA . GLY A 1 91 ? 7.767 19.190 1.249 1.00 79.31 91 GLY A CA 1
ATOM 693 C C . GLY A 1 91 ? 6.765 20.082 1.986 1.00 79.31 91 GLY A C 1
ATOM 694 O O . GLY A 1 91 ? 7.010 20.548 3.091 1.00 79.31 91 GLY A O 1
ATOM 695 N N . LEU A 1 92 ? 5.627 20.348 1.338 1.00 64.88 92 LEU A N 1
ATOM 696 C CA . LEU A 1 92 ? 4.558 21.225 1.848 1.00 64.88 92 LEU A CA 1
ATOM 697 C C . LEU A 1 92 ? 3.345 20.459 2.403 1.00 64.88 92 LEU A C 1
ATOM 699 O O . LEU A 1 92 ? 2.414 21.077 2.914 1.00 64.88 92 LEU A O 1
ATOM 703 N N . LYS A 1 93 ? 3.288 19.132 2.236 1.00 59.31 93 LYS A N 1
ATOM 704 C CA . LYS A 1 93 ? 2.066 18.362 2.490 1.00 59.31 93 LYS A CA 1
ATOM 705 C C . LYS A 1 93 ? 2.035 17.898 3.949 1.00 59.31 93 LYS A C 1
ATOM 707 O O . LYS A 1 93 ? 2.905 17.144 4.366 1.00 59.31 93 LYS A O 1
ATOM 712 N N . GLY A 1 94 ? 1.030 18.352 4.703 1.00 58.25 94 GLY A N 1
ATOM 713 C CA . GLY A 1 94 ? 0.762 17.882 6.066 1.00 58.25 94 GLY A CA 1
ATOM 714 C C . GLY A 1 94 ? 0.456 16.380 6.119 1.00 58.25 94 GLY A C 1
ATOM 715 O O . GLY A 1 94 ? 0.036 15.790 5.118 1.00 58.25 94 GLY A O 1
ATOM 716 N N . GLY A 1 95 ? 0.699 15.770 7.282 1.00 62.84 95 GLY A N 1
ATOM 717 C CA . GLY A 1 95 ? 0.651 14.320 7.483 1.00 62.84 95 GLY A CA 1
ATOM 718 C C . GLY A 1 95 ? -0.710 13.691 7.174 1.00 62.84 95 GLY A C 1
ATOM 719 O O . GLY A 1 95 ? -1.761 14.273 7.434 1.00 62.84 95 GLY A O 1
ATOM 720 N N . ALA A 1 96 ? -0.700 12.462 6.654 1.00 82.25 96 ALA A N 1
ATOM 721 C CA . ALA A 1 96 ? -1.915 11.685 6.366 1.00 82.25 96 ALA A CA 1
ATOM 722 C C . ALA A 1 96 ? -2.486 10.984 7.616 1.00 82.25 96 ALA A C 1
ATOM 724 O O . ALA A 1 96 ? -3.184 9.979 7.517 1.00 82.25 96 ALA A O 1
ATOM 725 N N . THR A 1 97 ? -2.166 11.499 8.802 1.00 93.62 97 THR A N 1
ATOM 726 C CA . THR A 1 97 ? -2.443 10.879 10.103 1.00 93.62 97 THR A CA 1
ATOM 727 C C . THR A 1 97 ? -3.640 11.510 10.819 1.00 93.62 97 THR A C 1
ATOM 729 O O . THR A 1 97 ? -3.797 11.322 12.023 1.00 93.62 97 THR A O 1
ATOM 732 N N . GLY A 1 98 ? -4.482 12.259 10.100 1.00 93.06 98 GLY A N 1
ATOM 733 C CA . GLY A 1 98 ? -5.585 13.035 10.674 1.00 93.06 98 GLY A CA 1
ATOM 734 C C . GLY A 1 98 ? -5.158 14.426 11.141 1.00 93.06 98 GLY A C 1
ATOM 735 O O . GLY A 1 98 ? -4.158 14.968 10.672 1.00 93.06 98 GLY A O 1
ATOM 736 N N . GLY A 1 99 ? -5.932 15.019 12.049 1.00 93.12 99 GLY A N 1
ATOM 737 C CA . GLY A 1 99 ? -5.660 16.358 12.563 1.00 93.12 99 GLY A CA 1
ATOM 738 C C . GLY A 1 99 ? -6.358 16.653 13.889 1.00 93.12 99 GLY A C 1
ATOM 739 O O . GLY A 1 99 ? -7.448 16.156 14.176 1.00 93.12 99 GLY A O 1
ATOM 740 N N . GLY A 1 100 ? -5.722 17.488 14.715 1.00 93.69 100 GLY A N 1
ATOM 741 C CA . GLY A 1 100 ? -6.228 17.828 16.045 1.00 93.69 100 GLY A CA 1
ATOM 742 C C . GLY A 1 100 ? -6.393 16.587 16.931 1.00 93.69 100 GLY A C 1
ATOM 743 O O . GLY A 1 100 ? -5.526 15.714 16.962 1.00 93.69 100 GLY A O 1
ATOM 744 N N . LEU A 1 101 ? -7.525 16.497 17.637 1.00 95.25 101 LEU A N 1
ATOM 745 C CA . LEU A 1 101 ? -7.850 15.368 18.525 1.00 95.25 101 LEU A CA 1
ATOM 746 C C . LEU A 1 101 ? -8.250 14.084 17.772 1.00 95.25 101 LEU A C 1
ATOM 748 O O . LEU A 1 101 ? -8.304 13.007 18.371 1.00 95.25 101 LEU A O 1
ATOM 752 N N . SER A 1 102 ? -8.482 14.184 16.463 1.00 97.06 102 SER A N 1
ATOM 753 C CA . SER A 1 102 ? -8.804 13.062 15.582 1.00 97.06 102 SER A CA 1
ATOM 754 C C . SER A 1 102 ? -7.590 12.710 14.731 1.00 97.06 102 SER A C 1
ATOM 756 O O . SER A 1 102 ? -7.557 12.932 13.519 1.00 97.06 102 SER A O 1
ATOM 758 N N . SER A 1 103 ? -6.581 12.162 15.410 1.00 96.69 103 SER A N 1
ATOM 759 C CA . SER A 1 103 ? -5.303 11.759 14.823 1.00 96.69 103 SER A CA 1
ATOM 760 C C . SER A 1 103 ? -4.917 10.331 15.225 1.00 96.69 103 SER A C 1
ATOM 762 O O . SER A 1 103 ? -5.289 9.856 16.304 1.00 96.69 103 SER A O 1
ATOM 764 N N . ILE A 1 104 ? -4.145 9.662 14.367 1.00 97.38 104 ILE A N 1
ATOM 765 C CA . ILE A 1 104 ? -3.471 8.389 14.666 1.00 97.38 104 ILE A CA 1
ATOM 766 C C . ILE A 1 104 ? -2.036 8.623 15.135 1.00 97.38 104 ILE A C 1
ATOM 768 O O . ILE A 1 104 ? -1.414 9.631 14.803 1.00 97.38 104 ILE A O 1
ATOM 772 N N . THR A 1 105 ? -1.518 7.687 15.922 1.00 96.69 105 THR A N 1
ATOM 773 C CA . THR A 1 105 ? -0.238 7.809 16.622 1.00 96.69 105 THR A CA 1
ATOM 774 C C . THR A 1 105 ? 0.493 6.460 16.661 1.00 96.69 105 THR A C 1
ATOM 776 O O . THR A 1 105 ? -0.182 5.431 16.770 1.00 96.69 105 THR A O 1
ATOM 779 N N . PRO A 1 106 ? 1.840 6.425 16.591 1.00 96.25 106 PRO A N 1
ATOM 780 C CA . PRO A 1 106 ? 2.783 7.558 16.509 1.00 96.25 106 PRO A CA 1
ATOM 781 C C . PRO A 1 106 ? 2.832 8.214 15.119 1.00 96.25 106 PRO A C 1
ATOM 783 O O . PRO A 1 106 ? 3.202 7.577 14.136 1.00 96.25 106 PRO A O 1
ATOM 786 N N . SER A 1 107 ? 2.473 9.500 15.021 1.00 93.50 107 SER A N 1
ATOM 787 C CA . SER A 1 107 ? 2.386 10.204 13.731 1.00 93.50 107 SER A CA 1
ATOM 788 C C . SER A 1 107 ? 3.736 10.325 13.035 1.00 93.50 107 SER A C 1
ATOM 790 O O . SER A 1 107 ? 3.803 10.210 11.815 1.00 93.50 107 SER A O 1
ATOM 792 N N . ASP A 1 108 ? 4.802 10.553 13.796 1.00 92.38 108 ASP A N 1
ATOM 793 C CA . ASP A 1 108 ? 6.133 10.799 13.241 1.00 92.38 108 ASP A CA 1
ATOM 794 C C . ASP A 1 108 ? 6.674 9.536 12.573 1.00 92.38 108 ASP A C 1
ATOM 796 O O . ASP A 1 108 ? 7.128 9.587 11.435 1.00 92.38 108 ASP A O 1
ATOM 800 N N . ASP A 1 109 ? 6.508 8.379 13.215 1.00 95.25 109 ASP A N 1
ATOM 801 C CA . ASP A 1 109 ? 6.898 7.100 12.628 1.00 95.25 109 ASP A CA 1
ATOM 802 C C . ASP A 1 109 ? 6.075 6.786 11.378 1.00 95.25 109 ASP A C 1
ATOM 804 O O . ASP A 1 109 ? 6.653 6.381 10.372 1.00 95.25 109 ASP A O 1
ATOM 808 N N . ILE A 1 110 ? 4.751 6.999 11.418 1.00 96.56 110 ILE A N 1
ATOM 809 C CA . ILE A 1 110 ? 3.854 6.754 10.275 1.00 96.56 110 ILE A CA 1
ATOM 810 C C . ILE A 1 110 ? 4.225 7.638 9.077 1.00 96.56 110 ILE A C 1
ATOM 812 O O . ILE A 1 110 ? 4.133 7.188 7.941 1.00 96.56 110 ILE A O 1
ATOM 816 N N . ASN A 1 111 ? 4.641 8.883 9.316 1.00 93.88 111 ASN A N 1
ATOM 817 C CA . ASN A 1 111 ? 5.062 9.813 8.266 1.00 93.88 111 ASN A CA 1
ATOM 818 C C . ASN A 1 111 ? 6.514 9.585 7.794 1.00 93.88 111 ASN A C 1
ATOM 820 O O . ASN A 1 111 ? 6.922 10.168 6.792 1.00 93.88 111 ASN A O 1
ATOM 824 N N . LEU A 1 112 ? 7.307 8.775 8.501 1.00 94.25 112 LEU A N 1
ATOM 825 C CA . LEU A 1 112 ? 8.705 8.513 8.167 1.00 94.25 112 LEU A CA 1
ATOM 826 C C . LEU A 1 112 ? 8.902 7.087 7.636 1.00 94.25 112 LEU A C 1
ATOM 828 O O . LEU A 1 112 ? 8.466 6.753 6.541 1.00 94.25 112 LEU A O 1
ATOM 832 N N . HIS A 1 113 ? 9.641 6.250 8.362 1.00 97.00 113 HIS A N 1
ATOM 833 C CA . HIS A 1 113 ? 9.994 4.901 7.911 1.00 97.00 113 HIS A CA 1
ATOM 834 C C . HIS A 1 113 ? 8.955 3.849 8.287 1.00 97.00 113 HIS A C 1
ATOM 836 O O . HIS A 1 113 ? 9.007 2.737 7.764 1.00 97.00 113 HIS A O 1
ATOM 842 N N . PHE A 1 114 ? 8.077 4.184 9.230 1.00 97.94 114 PHE A N 1
ATOM 843 C CA . PHE A 1 114 ? 7.070 3.324 9.821 1.00 97.94 114 PHE A CA 1
ATOM 844 C C . PHE A 1 114 ? 7.583 1.906 10.115 1.00 97.94 114 PHE A C 1
ATOM 846 O O . PHE A 1 114 ? 8.413 1.718 11.005 1.00 97.94 114 PHE A O 1
ATOM 853 N N . THR A 1 115 ? 7.113 0.908 9.370 1.00 98.44 115 THR A N 1
ATOM 854 C CA . THR A 1 115 ? 7.537 -0.496 9.478 1.00 98.44 115 THR A CA 1
ATOM 855 C C . THR A 1 115 ? 8.410 -0.962 8.311 1.00 98.44 115 THR A C 1
ATOM 857 O O . THR A 1 115 ? 8.762 -2.140 8.241 1.00 98.44 115 THR A O 1
ATOM 860 N N . GLY A 1 116 ? 8.782 -0.047 7.411 1.00 98.50 116 GLY A N 1
ATOM 861 C CA . GLY A 1 116 ? 9.648 -0.296 6.261 1.00 98.50 116 GLY A CA 1
ATOM 862 C C . GLY A 1 116 ? 8.938 -0.809 5.007 1.00 98.50 116 GLY A C 1
ATOM 863 O O . GLY A 1 116 ? 9.605 -1.313 4.103 1.00 98.50 116 GLY A O 1
ATOM 864 N N . ASP A 1 117 ? 7.615 -0.680 4.918 1.00 98.75 117 ASP A N 1
ATOM 865 C CA . ASP A 1 117 ? 6.823 -1.254 3.821 1.00 98.75 117 ASP A CA 1
ATOM 866 C C . ASP A 1 117 ? 7.165 -0.576 2.487 1.00 98.75 117 ASP A C 1
ATOM 868 O O . ASP A 1 117 ? 7.444 -1.247 1.491 1.00 98.75 117 ASP A O 1
ATOM 872 N N . LEU A 1 118 ? 7.273 0.756 2.482 1.00 98.50 118 LEU A N 1
ATOM 873 C CA . LEU A 1 118 ? 7.724 1.517 1.313 1.00 98.50 118 LEU A CA 1
ATOM 874 C C . LEU A 1 118 ? 9.167 1.182 0.908 1.00 98.50 118 LEU A C 1
ATOM 876 O O . LEU A 1 118 ? 9.477 1.137 -0.285 1.00 98.50 118 LEU A O 1
ATOM 880 N N . HIS A 1 119 ? 10.047 0.862 1.860 1.00 98.75 119 HIS A N 1
ATOM 881 C CA . HIS A 1 119 ? 11.416 0.423 1.553 1.00 98.75 119 HIS A CA 1
ATOM 882 C C . HIS A 1 119 ? 11.432 -0.951 0.878 1.00 98.75 119 HIS A C 1
ATOM 884 O O . HIS A 1 119 ? 12.169 -1.156 -0.092 1.00 98.75 119 HIS A O 1
ATOM 890 N N . ALA A 1 120 ? 10.589 -1.878 1.337 1.00 98.88 120 ALA A N 1
ATOM 891 C CA . ALA A 1 120 ? 10.433 -3.197 0.728 1.00 98.88 120 ALA A CA 1
ATOM 892 C C . ALA A 1 120 ? 9.877 -3.101 -0.703 1.00 98.88 120 ALA A C 1
ATOM 894 O O . ALA A 1 120 ? 10.414 -3.729 -1.616 1.00 98.88 120 ALA A O 1
ATOM 895 N N . ILE A 1 121 ? 8.863 -2.256 -0.921 1.00 98.88 121 ILE A N 1
ATOM 896 C CA . ILE A 1 121 ? 8.292 -1.980 -2.251 1.00 98.88 121 ILE A CA 1
ATOM 897 C C . ILE A 1 121 ? 9.343 -1.359 -3.174 1.00 98.88 121 ILE A C 1
ATOM 899 O O . ILE A 1 121 ? 9.506 -1.809 -4.309 1.00 98.88 121 ILE A O 1
ATOM 903 N N . THR A 1 122 ? 10.104 -0.381 -2.676 1.00 98.88 122 THR A N 1
ATOM 904 C CA . THR A 1 122 ? 11.200 0.250 -3.429 1.00 98.88 122 THR A CA 1
ATOM 905 C C . THR A 1 122 ? 12.243 -0.783 -3.853 1.00 98.88 122 THR A C 1
ATOM 907 O O . THR A 1 122 ? 12.653 -0.826 -5.015 1.00 98.88 122 THR A O 1
ATOM 910 N N . SER A 1 123 ? 12.633 -1.661 -2.926 1.00 98.94 123 SER A N 1
ATOM 911 C CA . SER A 1 123 ? 13.610 -2.722 -3.173 1.00 98.94 123 SER A CA 1
ATOM 912 C C . SER A 1 123 ? 13.106 -3.732 -4.206 1.00 98.94 123 SER A C 1
ATOM 914 O O . SER A 1 123 ? 13.840 -4.061 -5.134 1.00 98.94 123 SER A O 1
ATOM 916 N N . ALA A 1 124 ? 11.850 -4.182 -4.109 1.00 98.88 124 ALA A N 1
ATOM 917 C CA . ALA A 1 124 ? 11.261 -5.109 -5.076 1.00 98.88 124 ALA A CA 1
ATOM 918 C C . ALA A 1 124 ? 11.150 -4.493 -6.485 1.00 98.88 124 ALA A C 1
ATOM 920 O O . ALA A 1 124 ? 11.547 -5.119 -7.466 1.00 98.88 124 ALA A O 1
ATOM 921 N N . ASN A 1 125 ? 10.697 -3.239 -6.595 1.00 98.88 125 ASN A N 1
ATOM 922 C CA . ASN A 1 125 ? 10.607 -2.525 -7.874 1.00 98.88 125 ASN A CA 1
ATOM 923 C C . ASN A 1 125 ? 11.978 -2.363 -8.550 1.00 98.88 125 ASN A C 1
ATOM 925 O O . ASN A 1 125 ? 12.125 -2.520 -9.769 1.00 98.88 125 ASN A O 1
ATOM 929 N N . ASN A 1 126 ? 12.992 -2.005 -7.761 1.00 98.81 126 ASN A N 1
ATOM 930 C CA . ASN A 1 126 ? 14.333 -1.758 -8.275 1.00 98.81 126 ASN A CA 1
ATOM 931 C C . ASN A 1 126 ? 15.104 -3.056 -8.535 1.00 98.81 126 ASN A C 1
ATOM 933 O O . ASN A 1 126 ? 15.925 -3.073 -9.450 1.00 98.81 126 ASN A O 1
ATOM 937 N N . LEU A 1 127 ? 14.786 -4.151 -7.834 1.00 98.88 127 LEU A N 1
ATOM 938 C CA . LEU A 1 127 ? 15.245 -5.490 -8.203 1.00 98.88 127 LEU A CA 1
ATOM 939 C C . LEU A 1 127 ? 14.775 -5.848 -9.617 1.00 98.88 127 LEU A C 1
ATOM 941 O O . LEU A 1 127 ? 15.599 -6.252 -10.429 1.00 98.88 127 LEU A O 1
ATOM 945 N N . LEU A 1 128 ? 13.495 -5.636 -9.948 1.00 98.81 128 LEU A N 1
ATOM 946 C CA . LEU A 1 128 ? 13.004 -5.886 -11.307 1.00 98.81 128 LEU A CA 1
ATOM 947 C C . LEU A 1 128 ? 13.744 -5.035 -12.346 1.00 98.81 128 LEU A C 1
ATOM 949 O O . LEU A 1 128 ? 14.184 -5.552 -13.367 1.00 98.81 128 LEU A O 1
ATOM 953 N N . SER A 1 129 ? 13.959 -3.751 -12.052 1.00 98.44 129 SER A N 1
ATOM 954 C CA . SER A 1 129 ? 14.732 -2.865 -12.936 1.00 98.44 129 SER A CA 1
ATOM 955 C C . SER A 1 129 ? 16.155 -3.390 -13.174 1.00 98.44 129 SER A C 1
ATOM 957 O O . SER A 1 129 ? 16.628 -3.394 -14.308 1.00 98.44 129 SER A O 1
ATOM 959 N N . ALA A 1 130 ? 16.823 -3.869 -12.120 1.00 98.50 130 ALA A N 1
ATOM 960 C CA . ALA A 1 130 ? 18.162 -4.443 -12.212 1.00 98.50 130 ALA A CA 1
ATOM 961 C C . ALA A 1 130 ? 18.184 -5.766 -12.995 1.00 98.50 130 ALA A C 1
ATOM 963 O O . ALA A 1 130 ? 19.100 -5.983 -13.783 1.00 98.50 130 ALA A O 1
ATOM 964 N N . LEU A 1 131 ? 17.178 -6.629 -12.815 1.00 98.50 131 LEU A N 1
ATOM 965 C CA . LEU A 1 131 ? 17.050 -7.885 -13.560 1.00 98.50 131 LEU A CA 1
ATOM 966 C C . LEU A 1 131 ? 16.835 -7.641 -15.056 1.00 98.50 131 LEU A C 1
ATOM 968 O O . LEU A 1 131 ? 17.470 -8.314 -15.862 1.00 98.50 131 LEU A O 1
ATOM 972 N N . ILE A 1 132 ? 16.002 -6.658 -15.422 1.00 98.31 132 ILE A N 1
ATOM 973 C CA . ILE A 1 132 ? 15.767 -6.279 -16.824 1.00 98.31 132 ILE A CA 1
ATOM 974 C C . ILE A 1 132 ? 17.082 -5.854 -17.484 1.00 98.31 132 ILE A C 1
ATOM 976 O O . ILE A 1 132 ? 17.468 -6.412 -18.509 1.00 98.31 132 ILE A O 1
ATOM 980 N N . ASP A 1 133 ? 17.795 -4.895 -16.886 1.00 97.94 133 ASP A N 1
ATOM 981 C CA . ASP A 1 133 ? 19.032 -4.379 -17.480 1.00 97.94 133 ASP A CA 1
ATOM 982 C C . ASP A 1 133 ? 20.147 -5.445 -17.488 1.00 97.94 133 ASP A C 1
ATOM 984 O O . ASP A 1 133 ? 20.906 -5.533 -18.452 1.00 97.94 133 ASP A O 1
ATOM 988 N N . ASN A 1 134 ? 20.220 -6.305 -16.462 1.00 98.00 134 ASN A N 1
ATOM 989 C CA . ASN A 1 134 ? 21.164 -7.424 -16.437 1.00 98.00 134 ASN A CA 1
ATOM 990 C C . ASN A 1 134 ? 20.856 -8.463 -17.525 1.00 98.00 134 ASN A C 1
ATOM 992 O O . ASN A 1 134 ? 21.778 -8.949 -18.170 1.00 98.00 134 ASN A O 1
ATOM 996 N N . HIS A 1 135 ? 19.586 -8.792 -17.762 1.00 97.88 135 HIS A N 1
ATOM 997 C CA . HIS A 1 135 ? 19.199 -9.717 -18.831 1.00 97.88 135 HIS A CA 1
ATOM 998 C C . HIS A 1 135 ? 19.589 -9.191 -20.210 1.00 97.88 135 HIS A C 1
ATOM 1000 O O . HIS A 1 135 ? 20.166 -9.923 -21.013 1.00 97.88 135 HIS A O 1
ATOM 1006 N N . ILE A 1 136 ? 19.350 -7.898 -20.457 1.00 96.69 136 ILE A N 1
ATOM 1007 C CA . ILE A 1 136 ? 19.779 -7.230 -21.691 1.00 96.69 136 ILE A CA 1
ATOM 1008 C C . ILE A 1 136 ? 21.306 -7.311 -21.836 1.00 96.69 136 ILE A C 1
ATOM 1010 O O . ILE A 1 136 ? 21.810 -7.643 -22.906 1.00 96.69 136 ILE A O 1
ATOM 1014 N N . TYR A 1 137 ? 22.046 -7.058 -20.754 1.00 96.69 137 TYR A N 1
ATOM 1015 C CA . TYR A 1 137 ? 23.509 -7.092 -20.754 1.00 96.69 137 TYR A CA 1
ATOM 1016 C C . TYR A 1 137 ? 24.094 -8.495 -21.005 1.00 96.69 137 TYR A C 1
ATOM 1018 O O . TYR A 1 137 ? 25.086 -8.623 -21.717 1.00 96.69 137 TYR A O 1
ATOM 1026 N N . GLN A 1 138 ? 23.491 -9.549 -20.445 1.00 96.94 138 GLN A N 1
ATOM 1027 C CA . GLN A 1 138 ? 24.017 -10.925 -20.498 1.00 96.94 138 GLN A CA 1
ATOM 1028 C C . GLN A 1 138 ? 23.712 -11.673 -21.807 1.00 96.94 138 GLN A C 1
ATOM 1030 O O . GLN A 1 138 ? 24.067 -12.841 -21.938 1.00 96.94 138 GLN A O 1
ATOM 1035 N N . GLY A 1 139 ? 23.070 -11.024 -22.781 1.00 96.50 139 GLY A N 1
ATOM 1036 C CA . GLY A 1 139 ? 22.784 -11.620 -24.090 1.00 96.50 139 GLY A CA 1
ATOM 1037 C C . GLY A 1 139 ? 21.380 -11.347 -24.615 1.00 96.50 139 GLY A C 1
ATOM 1038 O O . GLY A 1 139 ? 21.122 -11.633 -25.778 1.00 96.50 139 GLY A O 1
ATOM 1039 N N . ASN A 1 140 ? 20.497 -10.765 -23.794 1.00 96.81 140 ASN A N 1
ATOM 1040 C CA . ASN A 1 140 ? 19.143 -10.366 -24.172 1.00 96.81 140 ASN A CA 1
ATOM 1041 C C . ASN A 1 140 ? 18.350 -11.481 -24.878 1.00 96.81 140 ASN A C 1
ATOM 1043 O O . ASN A 1 140 ? 17.727 -11.244 -25.907 1.00 96.81 140 ASN A O 1
ATOM 1047 N N . GLU A 1 141 ? 18.339 -12.697 -24.325 1.00 97.56 141 GLU A N 1
ATOM 1048 C CA . GLU A 1 141 ? 17.684 -13.866 -24.950 1.00 97.56 141 GLU A CA 1
ATOM 1049 C C . GLU A 1 141 ? 16.173 -13.677 -25.201 1.00 97.56 141 GLU A C 1
ATOM 1051 O O . GLU A 1 141 ? 15.576 -14.395 -25.997 1.00 97.56 141 GLU A O 1
ATOM 1056 N N . LEU A 1 142 ? 15.555 -12.691 -24.539 1.00 97.12 142 LEU A N 1
ATOM 1057 C CA . LEU A 1 142 ? 14.140 -12.334 -24.704 1.00 97.12 142 LEU A CA 1
ATOM 1058 C C . LEU A 1 142 ? 13.922 -11.269 -25.794 1.00 97.12 142 LEU A C 1
ATOM 1060 O O . LEU A 1 142 ? 12.791 -10.831 -26.003 1.00 97.12 142 LEU A O 1
ATOM 1064 N N . ASP A 1 143 ? 14.987 -10.837 -26.476 1.00 96.88 143 ASP A N 1
ATOM 1065 C CA . ASP A 1 143 ? 14.976 -9.793 -27.500 1.00 96.88 143 ASP A CA 1
ATOM 1066 C C . ASP A 1 143 ? 14.285 -8.494 -27.028 1.00 96.88 143 ASP A C 1
ATOM 1068 O O . ASP A 1 143 ? 13.584 -7.845 -27.809 1.00 96.88 143 ASP A O 1
ATOM 1072 N N . ILE A 1 144 ? 14.457 -8.100 -25.757 1.00 97.19 144 ILE A N 1
ATOM 1073 C CA . ILE A 1 144 ? 13.840 -6.892 -25.181 1.00 97.19 144 ILE A CA 1
ATOM 1074 C C . ILE A 1 144 ? 14.312 -5.670 -25.979 1.00 97.19 144 ILE A C 1
ATOM 1076 O O . ILE A 1 144 ? 15.513 -5.407 -26.051 1.00 97.19 144 ILE A O 1
ATOM 1080 N N . GLN A 1 145 ? 13.370 -4.924 -26.562 1.00 95.88 145 GLN A N 1
ATOM 1081 C CA . GLN A 1 145 ? 13.639 -3.701 -27.332 1.00 95.88 145 GLN A CA 1
ATOM 1082 C C . GLN A 1 145 ? 13.143 -2.454 -26.608 1.00 95.88 145 GLN A C 1
ATOM 1084 O O . GLN A 1 145 ? 13.857 -1.462 -26.499 1.00 95.88 145 GLN A O 1
ATOM 1089 N N . THR A 1 146 ? 11.916 -2.508 -26.092 1.00 96.94 146 THR A N 1
ATOM 1090 C CA . THR A 1 146 ? 11.303 -1.393 -25.364 1.00 96.94 146 THR A CA 1
ATOM 1091 C C . THR A 1 146 ? 11.075 -1.808 -23.929 1.00 96.94 146 THR A C 1
ATOM 1093 O O . THR A 1 146 ? 10.497 -2.862 -23.691 1.00 96.94 146 THR A O 1
ATOM 1096 N N . VAL A 1 147 ? 11.466 -0.967 -22.974 1.00 98.06 147 VAL A N 1
ATOM 1097 C CA . VAL A 1 147 ? 11.192 -1.191 -21.551 1.00 98.06 147 VAL A CA 1
ATOM 1098 C C . VAL A 1 147 ? 10.237 -0.116 -21.047 1.00 98.06 147 VAL A C 1
ATOM 1100 O O . VAL A 1 147 ? 10.550 1.075 -21.079 1.00 98.06 147 VAL A O 1
ATOM 1103 N N . THR A 1 148 ? 9.071 -0.542 -20.568 1.00 97.12 148 THR A N 1
ATOM 1104 C CA . THR A 1 148 ? 8.048 0.337 -19.981 1.00 97.12 148 THR A CA 1
ATOM 1105 C C . THR A 1 148 ? 8.244 0.513 -18.478 1.00 97.12 148 THR A C 1
ATOM 1107 O O . THR A 1 148 ? 7.824 1.526 -17.918 1.00 97.12 148 THR A O 1
ATOM 1110 N N . TRP A 1 149 ? 8.911 -0.445 -17.829 1.00 98.19 149 TRP A N 1
ATOM 1111 C CA . TRP A 1 149 ? 9.184 -0.421 -16.396 1.00 98.19 149 TRP A CA 1
ATOM 1112 C C . TRP A 1 149 ? 10.159 0.696 -15.998 1.00 98.19 149 TRP A C 1
ATOM 1114 O O . TRP A 1 149 ? 11.213 0.882 -16.621 1.00 98.19 149 TRP A O 1
ATOM 1124 N N . LYS A 1 150 ? 9.816 1.411 -14.920 1.00 98.19 150 LYS A N 1
ATOM 1125 C CA . LYS A 1 150 ? 10.600 2.513 -14.348 1.00 98.19 150 LYS A CA 1
ATOM 1126 C C . LYS A 1 150 ? 11.158 2.144 -12.977 1.00 98.19 150 LYS A C 1
ATOM 1128 O O . LYS A 1 150 ? 10.552 1.393 -12.209 1.00 98.19 150 LYS A O 1
ATOM 1133 N N . ARG A 1 151 ? 12.303 2.734 -12.642 1.00 98.69 151 ARG A N 1
ATOM 1134 C CA . ARG A 1 151 ? 12.863 2.687 -11.286 1.00 98.69 151 ARG A CA 1
ATOM 1135 C C . ARG A 1 151 ? 11.992 3.500 -10.331 1.00 98.69 151 ARG A C 1
ATOM 1137 O O . ARG A 1 151 ? 11.193 4.328 -10.766 1.00 98.69 151 ARG A O 1
ATOM 1144 N N . CYS A 1 152 ? 12.140 3.297 -9.027 1.00 98.50 152 CYS A N 1
ATOM 1145 C CA . CYS A 1 152 ? 11.424 4.114 -8.053 1.00 98.50 152 CYS A CA 1
ATOM 1146 C C . CYS A 1 152 ? 12.261 4.484 -6.832 1.00 98.50 152 CYS A C 1
ATOM 1148 O O . CYS A 1 152 ? 13.249 3.827 -6.501 1.00 98.50 152 CYS A O 1
ATOM 1150 N N . MET A 1 153 ? 11.864 5.576 -6.189 1.00 98.44 153 MET A N 1
ATOM 1151 C CA . MET A 1 153 ? 12.412 6.046 -4.924 1.00 98.44 153 MET A CA 1
ATOM 1152 C C . MET A 1 153 ? 11.359 6.901 -4.230 1.00 98.44 153 MET A C 1
ATOM 1154 O O . MET A 1 153 ? 10.714 7.726 -4.875 1.00 98.44 153 MET A O 1
ATOM 1158 N N . ASP A 1 154 ? 11.203 6.754 -2.917 1.00 97.44 154 ASP A N 1
ATOM 1159 C CA . ASP A 1 154 ? 10.195 7.507 -2.171 1.00 97.44 154 ASP A CA 1
ATOM 1160 C C . ASP A 1 154 ? 10.684 8.906 -1.770 1.00 97.44 154 ASP A C 1
ATOM 1162 O O . ASP A 1 154 ? 10.780 9.260 -0.596 1.00 97.44 154 ASP A O 1
ATOM 1166 N N . MET A 1 155 ? 11.051 9.697 -2.777 1.00 97.25 155 MET A N 1
ATOM 1167 C CA . MET A 1 155 ? 11.558 11.053 -2.617 1.00 97.25 155 MET A CA 1
ATOM 1168 C C . MET A 1 155 ? 10.969 11.977 -3.678 1.00 97.25 155 MET A C 1
ATOM 1170 O O . MET A 1 155 ? 10.760 11.582 -4.827 1.00 97.25 155 MET A O 1
ATOM 1174 N N . ASN A 1 156 ? 10.746 13.239 -3.313 1.00 95.69 156 ASN A N 1
ATOM 1175 C CA . ASN A 1 156 ? 10.293 14.268 -4.247 1.00 95.69 156 ASN A CA 1
ATOM 1176 C C . ASN A 1 156 ? 11.464 14.806 -5.089 1.00 95.69 156 ASN A C 1
ATOM 1178 O O . ASN A 1 156 ? 11.811 15.984 -5.007 1.00 95.69 156 ASN A O 1
ATOM 1182 N N . ASP A 1 157 ? 12.061 13.947 -5.914 1.00 97.06 157 ASP A N 1
ATOM 1183 C CA . ASP A 1 157 ? 13.202 14.301 -6.757 1.00 97.06 157 ASP A CA 1
ATOM 1184 C C . ASP A 1 157 ? 12.791 14.475 -8.226 1.00 97.06 157 ASP A C 1
ATOM 1186 O O . ASP A 1 157 ? 12.524 13.522 -8.961 1.00 97.06 157 ASP A O 1
ATOM 1190 N N . ARG A 1 158 ? 12.733 15.732 -8.679 1.00 96.81 158 ARG A N 1
ATOM 1191 C CA . ARG A 1 158 ? 12.380 16.052 -10.070 1.00 96.81 158 ARG A CA 1
ATOM 1192 C C . ARG A 1 158 ? 13.502 15.754 -11.066 1.00 96.81 158 ARG A C 1
ATOM 1194 O O . ARG A 1 158 ? 13.195 15.629 -12.249 1.00 96.81 158 ARG A O 1
ATOM 1201 N N . ALA A 1 159 ? 14.759 15.684 -10.620 1.00 98.06 159 ALA A N 1
ATOM 1202 C CA . ALA A 1 159 ? 15.915 15.517 -11.501 1.00 98.06 159 ALA A CA 1
ATOM 1203 C C . ALA A 1 159 ? 15.975 14.110 -12.110 1.00 98.06 159 ALA A C 1
ATOM 1205 O O . ALA A 1 159 ? 16.575 13.919 -13.161 1.00 98.06 159 ALA A O 1
ATOM 1206 N N . LEU A 1 160 ? 15.298 13.142 -11.487 1.00 98.38 160 LEU A N 1
ATOM 1207 C CA . LEU A 1 160 ? 15.295 11.745 -11.911 1.00 98.38 160 LEU A CA 1
ATOM 1208 C C . LEU A 1 160 ? 14.117 11.364 -12.820 1.00 98.38 160 LEU A C 1
ATOM 1210 O O . LEU A 1 160 ? 13.978 10.195 -13.171 1.00 98.38 160 LEU A O 1
ATOM 1214 N N . ARG A 1 161 ? 13.264 12.317 -13.227 1.00 97.88 161 ARG A N 1
ATOM 1215 C CA . ARG A 1 161 ? 12.123 12.038 -14.127 1.00 97.88 161 ARG A CA 1
ATOM 1216 C C . ARG A 1 161 ? 12.559 11.472 -15.478 1.00 97.88 161 ARG A C 1
ATOM 1218 O O . ARG A 1 161 ? 11.878 10.602 -16.013 1.00 97.88 161 ARG A O 1
ATOM 1225 N N . THR A 1 162 ? 13.688 11.957 -15.986 1.00 97.88 162 THR A N 1
ATOM 1226 C CA . THR A 1 162 ? 14.326 11.470 -17.207 1.00 97.88 162 THR A CA 1
ATOM 1227 C C . THR A 1 162 ? 15.813 11.351 -16.939 1.00 97.88 162 THR A C 1
ATOM 1229 O O . THR A 1 162 ? 16.453 12.328 -16.554 1.00 97.88 162 THR A O 1
ATOM 1232 N N . ILE A 1 163 ? 16.356 10.157 -17.138 1.00 97.94 163 ILE A N 1
ATOM 1233 C CA . ILE A 1 163 ? 17.779 9.864 -17.005 1.00 97.94 163 ILE A CA 1
ATOM 1234 C C . ILE A 1 163 ? 18.247 9.045 -18.204 1.00 97.94 163 ILE A C 1
ATOM 1236 O O . ILE A 1 163 ? 17.449 8.403 -18.884 1.00 97.94 163 ILE A O 1
ATOM 1240 N N . VAL A 1 164 ? 19.556 9.016 -18.421 1.00 97.38 164 VAL A N 1
ATOM 1241 C CA . VAL A 1 164 ? 20.188 8.100 -19.369 1.00 97.38 164 VAL A CA 1
ATOM 1242 C C . VAL A 1 164 ? 21.066 7.150 -18.567 1.00 97.38 164 VAL A C 1
ATOM 1244 O O . VAL A 1 164 ? 21.973 7.581 -17.858 1.00 97.38 164 VAL A O 1
ATOM 1247 N N . THR A 1 165 ? 20.760 5.860 -18.639 1.00 93.25 165 THR A N 1
ATOM 1248 C CA . THR A 1 165 ? 21.603 4.788 -18.096 1.00 93.25 165 THR A CA 1
ATOM 1249 C C . THR A 1 165 ? 22.527 4.264 -19.203 1.00 93.25 165 THR A C 1
ATOM 1251 O O . THR A 1 165 ? 22.274 4.542 -20.375 1.00 93.25 165 THR A O 1
ATOM 1254 N N . PRO A 1 166 ? 23.572 3.475 -18.888 1.00 91.06 166 PRO A N 1
ATOM 1255 C CA . PRO A 1 166 ? 24.417 2.876 -19.923 1.00 91.06 166 PRO A CA 1
ATOM 1256 C C . PRO A 1 166 ? 23.659 1.995 -20.927 1.00 91.06 166 PRO A C 1
ATOM 1258 O O . PRO A 1 166 ? 24.139 1.800 -22.038 1.00 91.06 166 PRO A O 1
ATOM 1261 N N . THR A 1 167 ? 22.499 1.453 -20.540 1.00 87.94 167 THR A N 1
ATOM 1262 C CA . THR A 1 167 ? 21.705 0.541 -21.372 1.00 87.94 167 THR A CA 1
ATOM 1263 C C . THR A 1 167 ? 20.577 1.245 -22.125 1.00 87.94 167 THR A C 1
ATOM 1265 O O . THR A 1 167 ? 20.260 0.836 -23.238 1.00 87.94 167 THR A O 1
ATOM 1268 N N . ARG A 1 168 ? 19.947 2.276 -21.539 1.00 92.94 168 ARG A N 1
ATOM 1269 C CA . ARG A 1 168 ? 18.747 2.933 -22.095 1.00 92.94 168 ARG A CA 1
ATOM 1270 C C . ARG A 1 168 ? 18.408 4.274 -21.442 1.00 92.94 168 ARG A C 1
ATOM 1272 O O . ARG A 1 168 ? 18.826 4.558 -20.315 1.00 92.94 168 ARG A O 1
ATOM 1279 N N . GLU A 1 169 ? 17.560 5.056 -22.106 1.00 96.56 169 GLU A N 1
ATOM 1280 C CA . GLU A 1 169 ? 16.797 6.117 -21.441 1.00 96.56 169 GLU A CA 1
ATOM 1281 C C . GLU A 1 169 ? 15.832 5.515 -20.409 1.00 96.56 169 GLU A C 1
ATOM 1283 O O . GLU A 1 169 ? 15.148 4.518 -20.661 1.00 96.56 169 GLU A O 1
ATOM 1288 N N . ASP A 1 170 ? 15.770 6.124 -19.229 1.00 98.00 170 ASP A N 1
ATOM 1289 C CA . ASP A 1 170 ? 14.940 5.653 -18.128 1.00 98.00 170 ASP A CA 1
ATOM 1290 C C . ASP A 1 170 ? 14.412 6.819 -17.274 1.00 98.00 170 ASP A C 1
ATOM 1292 O O . ASP A 1 170 ? 14.549 7.990 -17.623 1.00 98.00 170 ASP A O 1
ATOM 1296 N N . GLY A 1 171 ? 13.747 6.512 -16.165 1.00 98.31 171 GLY A N 1
ATOM 1297 C CA . GLY A 1 171 ? 13.296 7.499 -15.195 1.00 98.31 171 GLY A CA 1
ATOM 1298 C C . GLY A 1 171 ? 12.894 6.859 -13.874 1.00 98.31 171 GLY A C 1
ATOM 1299 O O . GLY A 1 171 ? 12.730 5.642 -13.772 1.00 98.31 171 GLY A O 1
ATOM 1300 N N . PHE A 1 172 ? 12.717 7.709 -12.870 1.00 98.69 172 PHE A N 1
ATOM 1301 C CA . PHE A 1 172 ? 12.217 7.339 -11.558 1.00 98.69 172 PHE A CA 1
ATOM 1302 C C . PHE A 1 172 ? 10.789 7.835 -11.353 1.00 98.69 172 PHE A C 1
ATOM 1304 O O . PHE A 1 172 ? 10.438 8.968 -11.690 1.00 98.69 172 PHE A O 1
ATOM 1311 N N . ILE A 1 173 ? 9.986 6.985 -10.725 1.00 98.50 173 ILE A N 1
ATOM 1312 C CA . ILE A 1 173 ? 8.696 7.341 -10.139 1.00 98.50 173 ILE A CA 1
ATOM 1313 C C . ILE A 1 173 ? 8.798 7.343 -8.613 1.00 98.50 173 ILE A C 1
ATOM 1315 O O . ILE A 1 173 ? 9.673 6.698 -8.033 1.00 98.50 173 ILE A O 1
ATOM 1319 N N . ILE A 1 174 ? 7.888 8.046 -7.941 1.00 98.06 174 ILE A N 1
ATOM 1320 C CA . ILE A 1 174 ? 7.766 7.904 -6.488 1.00 98.06 174 ILE A CA 1
ATOM 1321 C C . ILE A 1 174 ? 7.263 6.495 -6.148 1.00 98.06 174 ILE A C 1
ATOM 1323 O O . ILE A 1 174 ? 6.432 5.955 -6.876 1.00 98.06 174 ILE A O 1
ATOM 1327 N N . THR A 1 175 ? 7.731 5.883 -5.061 1.00 98.69 175 THR A N 1
ATOM 1328 C CA . THR A 1 175 ? 7.426 4.474 -4.737 1.00 98.69 175 THR A CA 1
ATOM 1329 C C . THR A 1 175 ? 5.926 4.165 -4.683 1.00 98.69 175 THR A C 1
ATOM 1331 O O . THR A 1 175 ? 5.493 3.125 -5.175 1.00 98.69 175 THR A O 1
ATOM 1334 N N . ALA A 1 176 ? 5.100 5.087 -4.178 1.00 97.44 176 ALA A N 1
ATOM 1335 C CA . ALA A 1 176 ? 3.640 4.931 -4.151 1.00 97.44 176 ALA A CA 1
ATOM 1336 C C . ALA A 1 176 ? 2.971 4.860 -5.543 1.00 97.44 176 ALA A C 1
ATOM 1338 O O . ALA A 1 176 ? 1.812 4.452 -5.652 1.00 97.44 176 ALA A O 1
ATOM 1339 N N . ALA A 1 177 ? 3.683 5.255 -6.602 1.00 98.31 177 ALA A N 1
ATOM 1340 C CA . ALA A 1 177 ? 3.244 5.150 -7.990 1.00 98.31 177 ALA A CA 1
ATOM 1341 C C . ALA A 1 177 ? 3.641 3.818 -8.656 1.00 98.31 177 ALA A C 1
ATOM 1343 O O . ALA A 1 177 ? 3.215 3.563 -9.780 1.00 98.31 177 ALA A O 1
ATOM 1344 N N . SER A 1 178 ? 4.449 2.979 -7.997 1.00 98.50 178 SER A N 1
ATOM 1345 C CA . SER A 1 178 ? 4.854 1.673 -8.528 1.00 98.50 178 SER A CA 1
ATOM 1346 C C . SER A 1 178 ? 3.663 0.723 -8.670 1.00 98.50 178 SER A C 1
ATOM 1348 O O . SER A 1 178 ? 2.797 0.652 -7.795 1.00 98.50 178 SER A O 1
ATOM 1350 N N . GLU A 1 179 ? 3.657 -0.091 -9.728 1.00 98.75 179 GLU A N 1
ATOM 1351 C CA . GLU A 1 179 ? 2.694 -1.187 -9.868 1.00 98.75 179 GLU A CA 1
ATOM 1352 C C . GLU A 1 179 ? 2.837 -2.211 -8.729 1.00 98.75 179 GLU A C 1
ATOM 1354 O O . GLU A 1 179 ? 1.837 -2.776 -8.293 1.00 98.75 179 GLU A O 1
ATOM 1359 N N . ILE A 1 180 ? 4.037 -2.369 -8.146 1.00 98.81 180 ILE A N 1
ATOM 1360 C CA . ILE A 1 180 ? 4.251 -3.210 -6.957 1.00 98.81 180 ILE A CA 1
ATOM 1361 C C . ILE A 1 180 ? 3.396 -2.728 -5.778 1.00 98.81 180 ILE A C 1
ATOM 1363 O O . ILE A 1 180 ? 2.824 -3.551 -5.066 1.00 98.81 180 ILE A O 1
ATOM 1367 N N . MET A 1 181 ? 3.249 -1.410 -5.588 1.00 98.81 181 MET A N 1
ATOM 1368 C CA . MET A 1 181 ? 2.374 -0.848 -4.552 1.00 98.81 181 MET A CA 1
ATOM 1369 C C . MET A 1 181 ? 0.904 -1.204 -4.813 1.00 98.81 181 MET A C 1
ATOM 1371 O O . MET A 1 181 ? 0.189 -1.618 -3.900 1.00 98.81 181 MET A O 1
ATOM 1375 N N . ALA A 1 182 ? 0.445 -1.068 -6.061 1.00 98.62 182 ALA A N 1
ATOM 1376 C CA . ALA A 1 182 ? -0.924 -1.416 -6.436 1.00 98.62 182 ALA A CA 1
ATOM 1377 C C . ALA A 1 182 ? -1.198 -2.922 -6.277 1.00 98.62 182 ALA A C 1
ATOM 1379 O O . ALA A 1 182 ? -2.246 -3.301 -5.755 1.00 98.62 182 ALA A O 1
ATOM 1380 N N . ILE A 1 183 ? -0.242 -3.766 -6.671 1.00 98.75 183 ILE A N 1
ATOM 1381 C CA . ILE A 1 183 ? -0.297 -5.222 -6.531 1.00 98.75 183 ILE A CA 1
ATOM 1382 C C . ILE A 1 183 ? -0.329 -5.631 -5.055 1.00 98.75 183 ILE A C 1
ATOM 1384 O O . ILE A 1 183 ? -1.195 -6.417 -4.682 1.00 98.75 183 ILE A O 1
ATOM 1388 N N . LEU A 1 184 ? 0.532 -5.066 -4.201 1.00 98.75 184 LEU A N 1
ATOM 1389 C CA . LEU A 1 184 ? 0.531 -5.349 -2.759 1.00 98.75 184 LEU A CA 1
ATOM 1390 C C . LEU A 1 184 ? -0.789 -4.932 -2.101 1.00 98.75 184 LEU A C 1
ATOM 1392 O O . LEU A 1 184 ? -1.336 -5.661 -1.277 1.00 98.75 184 LEU A O 1
ATOM 1396 N N . ALA A 1 185 ? -1.346 -3.787 -2.498 1.00 98.62 185 ALA A N 1
ATOM 1397 C CA . ALA A 1 185 ? -2.645 -3.344 -2.007 1.00 98.62 185 ALA A CA 1
ATOM 1398 C C . ALA A 1 185 ? -3.805 -4.258 -2.458 1.00 98.62 185 ALA A C 1
ATOM 1400 O O . ALA A 1 185 ? -4.795 -4.376 -1.729 1.00 98.62 185 ALA A O 1
ATOM 1401 N N . LEU A 1 186 ? -3.691 -4.915 -3.620 1.00 98.50 186 LEU A N 1
ATOM 1402 C CA . LEU A 1 186 ? -4.734 -5.784 -4.177 1.00 98.50 186 LEU A CA 1
ATOM 1403 C C . LEU A 1 186 ? -4.532 -7.293 -3.933 1.00 98.50 186 LEU A C 1
ATOM 1405 O O . LEU A 1 186 ? -5.426 -8.079 -4.248 1.00 98.50 186 LEU A O 1
ATOM 1409 N N . ALA A 1 187 ? -3.392 -7.718 -3.394 1.00 98.31 187 ALA A N 1
ATOM 1410 C CA . ALA A 1 187 ? -3.130 -9.127 -3.129 1.00 98.31 187 ALA A CA 1
ATOM 1411 C C . ALA A 1 187 ? -3.903 -9.632 -1.894 1.00 98.31 187 ALA A C 1
ATOM 1413 O O . ALA A 1 187 ? -4.061 -8.909 -0.906 1.00 98.31 187 ALA A O 1
ATOM 1414 N N . SER A 1 188 ? -4.380 -10.881 -1.929 1.00 96.38 188 SER A N 1
ATOM 1415 C CA . SER A 1 188 ? -5.032 -11.532 -0.775 1.00 96.38 188 SER A CA 1
ATOM 1416 C C . SER A 1 188 ? -4.063 -12.263 0.156 1.00 96.38 188 SER A C 1
ATOM 1418 O O . SER A 1 188 ? -4.350 -12.433 1.342 1.00 96.38 188 SER A O 1
ATOM 1420 N N . ASP A 1 189 ? -2.935 -12.711 -0.385 1.00 96.81 189 ASP A N 1
ATOM 1421 C CA . ASP A 1 189 ? -1.900 -13.502 0.274 1.00 96.81 189 ASP A CA 1
ATOM 1422 C C . ASP A 1 189 ? -0.618 -13.494 -0.584 1.00 96.81 189 ASP A C 1
ATOM 1424 O O . ASP A 1 189 ? -0.556 -12.828 -1.619 1.00 96.81 189 ASP A O 1
ATOM 1428 N N . LEU A 1 190 ? 0.427 -14.204 -0.141 1.00 97.38 190 LEU A N 1
ATOM 1429 C CA . LEU A 1 190 ? 1.716 -14.244 -0.840 1.00 97.38 190 LEU A CA 1
ATOM 1430 C C . LEU A 1 190 ? 1.665 -14.988 -2.183 1.00 97.38 190 LEU A C 1
ATOM 1432 O O . LEU A 1 190 ? 2.440 -14.648 -3.077 1.00 97.38 190 LEU A O 1
ATOM 1436 N N . ASP A 1 191 ? 0.771 -15.967 -2.342 1.00 98.06 191 ASP A N 1
ATOM 1437 C CA . ASP A 1 191 ? 0.647 -16.711 -3.597 1.00 98.06 191 ASP A CA 1
ATOM 1438 C C . ASP A 1 191 ? -0.047 -15.838 -4.651 1.00 98.06 191 ASP A C 1
ATOM 1440 O O . ASP A 1 191 ? 0.433 -15.726 -5.781 1.00 98.06 191 ASP A O 1
ATOM 1444 N N . ASP A 1 192 ? -1.123 -15.136 -4.276 1.00 98.44 192 ASP A N 1
ATOM 1445 C CA . ASP A 1 192 ? -1.762 -14.125 -5.126 1.00 98.44 192 ASP A CA 1
ATOM 1446 C C . ASP A 1 192 ? -0.799 -12.972 -5.452 1.00 98.44 192 ASP A C 1
ATOM 1448 O O . ASP A 1 192 ? -0.698 -12.553 -6.607 1.00 98.44 192 ASP A O 1
ATOM 1452 N N . LEU A 1 193 ? -0.011 -12.513 -4.471 1.00 98.69 193 LEU A N 1
ATOM 1453 C CA . LEU A 1 193 ? 1.026 -11.500 -4.680 1.00 98.69 193 LEU A CA 1
ATOM 1454 C C . LEU A 1 193 ? 2.023 -11.937 -5.763 1.00 98.69 193 LEU A C 1
ATOM 1456 O O . LEU A 1 193 ? 2.236 -11.207 -6.733 1.00 98.69 193 LEU A O 1
ATOM 1460 N N . LYS A 1 194 ? 2.583 -13.147 -5.643 1.00 98.75 194 LYS A N 1
ATOM 1461 C CA . LYS A 1 194 ? 3.507 -13.715 -6.635 1.00 98.75 194 LYS A CA 1
ATOM 1462 C C . LYS A 1 194 ? 2.850 -13.849 -8.009 1.00 98.75 194 LYS A C 1
ATOM 1464 O O . LYS A 1 194 ? 3.453 -13.497 -9.023 1.00 98.75 194 LYS A O 1
ATOM 1469 N N . ASN A 1 195 ? 1.612 -14.338 -8.058 1.00 98.75 195 ASN A N 1
ATOM 1470 C CA . ASN A 1 195 ? 0.866 -14.513 -9.305 1.00 98.75 195 ASN A CA 1
ATOM 1471 C C . ASN A 1 195 ? 0.608 -13.186 -10.023 1.00 98.75 195 ASN A C 1
ATOM 1473 O O . ASN A 1 195 ? 0.662 -13.138 -11.251 1.00 98.75 195 ASN A O 1
ATOM 1477 N N . ARG A 1 196 ? 0.344 -12.110 -9.279 1.00 98.69 196 ARG A N 1
ATOM 1478 C CA . ARG A 1 196 ? 0.197 -10.757 -9.829 1.00 98.69 196 ARG A CA 1
ATOM 1479 C C . ARG A 1 196 ? 1.530 -10.197 -10.304 1.00 98.69 196 ARG A C 1
ATOM 1481 O O . ARG A 1 196 ? 1.584 -9.672 -11.409 1.00 98.69 196 ARG A O 1
ATOM 1488 N N . ILE A 1 197 ? 2.602 -10.381 -9.531 1.00 98.88 197 ILE A N 1
ATOM 1489 C CA . ILE A 1 197 ? 3.957 -9.963 -9.919 1.00 98.88 197 ILE A CA 1
ATOM 1490 C C . ILE A 1 197 ? 4.377 -10.614 -11.242 1.00 98.88 197 ILE A C 1
ATOM 1492 O O . ILE A 1 197 ? 4.883 -9.925 -12.117 1.00 98.88 197 ILE A O 1
ATOM 1496 N N . ASN A 1 198 ? 4.104 -11.908 -11.433 1.00 98.81 198 ASN A N 1
ATOM 1497 C CA . ASN A 1 198 ? 4.392 -12.609 -12.691 1.00 98.81 198 ASN A CA 1
ATOM 1498 C C . ASN A 1 198 ? 3.698 -11.996 -13.921 1.00 98.81 198 ASN A C 1
ATOM 1500 O O . ASN A 1 198 ? 4.196 -12.155 -15.030 1.00 98.81 198 ASN A O 1
ATOM 1504 N N . LYS A 1 199 ? 2.567 -11.303 -13.737 1.00 98.75 199 LYS A N 1
ATOM 1505 C CA . LYS A 1 199 ? 1.774 -10.693 -14.817 1.00 98.75 199 LYS A CA 1
ATOM 1506 C C . LYS A 1 199 ? 2.171 -9.249 -15.128 1.00 98.75 199 LYS A C 1
ATOM 1508 O O . LYS A 1 199 ? 1.558 -8.644 -16.004 1.00 98.75 199 LYS A O 1
ATOM 1513 N N . ILE A 1 200 ? 3.160 -8.693 -14.429 1.00 98.75 200 ILE A N 1
ATOM 1514 C CA . ILE A 1 200 ? 3.670 -7.348 -14.709 1.00 98.75 200 ILE A CA 1
ATOM 1515 C C . ILE A 1 200 ? 4.302 -7.339 -16.099 1.00 98.75 200 ILE A C 1
ATOM 1517 O O . ILE A 1 200 ? 5.183 -8.151 -16.390 1.00 98.75 200 ILE A O 1
ATOM 1521 N N . LEU A 1 201 ? 3.871 -6.397 -16.934 1.00 98.62 201 LEU A N 1
ATOM 1522 C CA . LEU A 1 201 ? 4.473 -6.117 -18.233 1.00 98.62 201 LEU A CA 1
ATOM 1523 C C . LEU A 1 201 ? 5.772 -5.326 -18.032 1.00 98.62 201 LEU A C 1
ATOM 1525 O O . LEU A 1 201 ? 5.746 -4.201 -17.530 1.00 98.62 201 LEU A O 1
ATOM 1529 N N . ILE A 1 202 ? 6.902 -5.880 -18.468 1.00 97.62 202 ILE A N 1
ATOM 1530 C CA . ILE A 1 202 ? 8.197 -5.188 -18.392 1.00 97.62 202 ILE A CA 1
ATOM 1531 C C . ILE A 1 202 ? 8.500 -4.374 -19.652 1.00 97.62 202 ILE A C 1
ATOM 1533 O O . ILE A 1 202 ? 9.220 -3.373 -19.584 1.00 97.62 202 ILE A O 1
ATOM 1537 N N . GLY A 1 203 ? 7.962 -4.791 -20.800 1.00 98.06 203 GLY A N 1
ATOM 1538 C CA . GLY A 1 203 ? 8.312 -4.209 -22.085 1.00 98.06 203 GLY A CA 1
ATOM 1539 C C . GLY A 1 203 ? 7.853 -5.032 -23.283 1.00 98.06 203 GLY A C 1
ATOM 1540 O O . GLY A 1 203 ? 6.971 -5.879 -23.167 1.00 98.06 203 GLY A O 1
ATOM 1541 N N . TYR A 1 204 ? 8.476 -4.778 -24.431 1.00 98.56 204 TYR A N 1
ATOM 1542 C CA . TYR A 1 204 ? 8.160 -5.418 -25.706 1.00 98.56 204 TYR A CA 1
ATOM 1543 C C . TYR A 1 204 ? 9.432 -5.863 -26.429 1.00 98.56 204 TYR A C 1
ATOM 1545 O O . TYR A 1 204 ? 10.472 -5.197 -26.337 1.00 98.56 204 TYR A O 1
ATOM 1553 N N . ASN A 1 205 ? 9.340 -6.972 -27.164 1.00 97.69 205 ASN A N 1
ATOM 1554 C CA . ASN A 1 205 ? 10.422 -7.453 -28.021 1.00 97.69 205 ASN A CA 1
ATOM 1555 C C . ASN A 1 205 ? 10.400 -6.794 -29.418 1.00 97.69 205 ASN A C 1
ATOM 1557 O O . ASN A 1 205 ? 9.570 -5.931 -29.703 1.00 97.69 205 ASN A O 1
ATOM 1561 N N . LYS A 1 206 ? 11.307 -7.217 -30.308 1.00 94.50 206 LYS A N 1
ATOM 1562 C CA . LYS A 1 206 ? 11.413 -6.716 -31.696 1.00 94.50 206 LYS A CA 1
ATOM 1563 C C . LYS A 1 206 ? 10.188 -6.966 -32.584 1.00 94.50 206 LYS A C 1
ATOM 1565 O O . LYS A 1 206 ? 10.009 -6.253 -33.563 1.00 94.50 206 LYS A O 1
ATOM 1570 N N . ASP A 1 207 ? 9.364 -7.951 -32.232 1.00 96.62 207 ASP A N 1
ATOM 1571 C CA . ASP A 1 207 ? 8.110 -8.274 -32.921 1.00 96.62 207 ASP A CA 1
ATOM 1572 C C . ASP A 1 207 ? 6.901 -7.574 -32.259 1.00 96.62 207 ASP A C 1
ATOM 1574 O O . ASP A 1 207 ? 5.763 -7.983 -32.486 1.00 96.62 207 ASP A O 1
ATOM 1578 N N . GLU A 1 208 ? 7.133 -6.597 -31.371 1.00 96.62 208 GLU A N 1
ATOM 1579 C CA . GLU A 1 208 ? 6.115 -5.931 -30.540 1.00 96.62 208 GLU A CA 1
ATOM 1580 C C . GLU A 1 208 ? 5.322 -6.882 -29.621 1.00 96.62 208 GLU A C 1
ATOM 1582 O O . GLU A 1 208 ? 4.238 -6.552 -29.137 1.00 96.62 208 GLU A O 1
ATOM 1587 N N . LYS A 1 209 ? 5.862 -8.070 -29.322 1.00 98.06 209 LYS A N 1
ATOM 1588 C CA . LYS A 1 209 ? 5.231 -8.995 -28.372 1.00 98.06 209 LYS A CA 1
ATOM 1589 C C . LYS A 1 209 ? 5.515 -8.545 -26.938 1.00 98.06 209 LYS A C 1
ATOM 1591 O O . LYS A 1 209 ? 6.665 -8.206 -26.640 1.00 98.06 209 LYS A O 1
ATOM 1596 N N . PRO A 1 210 ? 4.502 -8.553 -26.052 1.00 98.44 210 PRO A N 1
ATOM 1597 C CA . PRO A 1 210 ? 4.684 -8.186 -24.656 1.00 98.44 210 PRO A CA 1
ATOM 1598 C C . PRO A 1 210 ? 5.588 -9.196 -23.954 1.00 98.44 210 PRO A C 1
ATOM 1600 O O . PRO A 1 210 ? 5.483 -10.399 -24.188 1.00 98.44 210 PRO A O 1
ATOM 1603 N N . ILE A 1 211 ? 6.446 -8.687 -23.078 1.00 98.62 211 ILE A N 1
ATOM 1604 C CA . ILE A 1 211 ? 7.318 -9.480 -22.217 1.00 98.62 211 ILE A CA 1
ATOM 1605 C C . ILE A 1 211 ? 6.911 -9.199 -20.777 1.00 98.62 211 ILE A C 1
ATOM 1607 O O . ILE A 1 211 ? 6.808 -8.037 -20.365 1.00 98.62 211 ILE A O 1
ATOM 1611 N N . PHE A 1 212 ? 6.692 -10.256 -20.012 1.00 98.81 212 PHE A N 1
ATOM 1612 C CA . PHE A 1 212 ? 6.249 -10.194 -18.628 1.00 98.81 212 PHE A CA 1
ATOM 1613 C C . PHE A 1 212 ? 7.350 -10.632 -17.662 1.00 98.81 212 PHE A C 1
ATOM 1615 O O . PHE A 1 212 ? 8.350 -11.245 -18.038 1.00 98.81 212 PHE A O 1
ATOM 1622 N N . VAL A 1 213 ? 7.145 -10.367 -16.372 1.00 98.75 213 VAL A N 1
ATOM 1623 C CA . VAL A 1 213 ? 8.016 -10.899 -15.312 1.00 98.75 213 VAL A CA 1
ATOM 1624 C C . VAL A 1 213 ? 8.068 -12.427 -15.331 1.00 98.75 213 VAL A C 1
ATOM 1626 O O . VAL A 1 213 ? 9.109 -12.989 -15.007 1.00 98.75 213 VAL A O 1
ATOM 1629 N N . SER A 1 214 ? 6.993 -13.117 -15.726 1.00 98.56 214 SER A N 1
ATOM 1630 C CA . SER A 1 214 ? 7.011 -14.578 -15.876 1.00 98.56 214 SER A CA 1
ATOM 1631 C C . SER A 1 214 ? 8.029 -15.074 -16.905 1.00 98.56 214 SER A C 1
ATOM 1633 O O . SER A 1 214 ? 8.533 -16.182 -16.748 1.00 98.56 214 SER A O 1
ATOM 1635 N N . ASP A 1 215 ? 8.334 -14.265 -17.924 1.00 98.44 215 ASP A N 1
ATOM 1636 C CA . ASP A 1 215 ? 9.289 -14.612 -18.980 1.00 98.44 215 ASP A CA 1
ATOM 1637 C C . ASP A 1 215 ? 10.732 -14.337 -18.532 1.00 98.44 215 ASP A C 1
ATOM 1639 O O . ASP A 1 215 ? 11.633 -15.127 -18.800 1.00 98.44 215 ASP A O 1
ATOM 1643 N N . LEU A 1 216 ? 10.944 -13.230 -17.810 1.00 98.31 216 LEU A N 1
ATOM 1644 C CA . LEU A 1 216 ? 12.247 -12.825 -17.267 1.00 98.31 216 LEU A CA 1
ATOM 1645 C C . LEU A 1 216 ? 12.661 -13.630 -16.021 1.00 98.31 216 LEU A C 1
ATOM 1647 O O . LEU A 1 216 ? 13.845 -13.849 -15.772 1.00 98.31 216 LEU A O 1
ATOM 1651 N N . GLY A 1 217 ? 11.689 -14.033 -15.205 1.00 97.69 217 GLY A N 1
ATOM 1652 C CA . GLY A 1 217 ? 11.905 -14.560 -13.862 1.00 97.69 217 GLY A CA 1
ATOM 1653 C C . GLY A 1 217 ? 12.089 -13.471 -12.792 1.00 97.69 217 GLY A C 1
ATOM 1654 O O . GLY A 1 217 ? 11.986 -12.271 -13.035 1.00 97.69 217 GLY A O 1
ATOM 1655 N N . GLY A 1 218 ? 12.336 -13.902 -11.549 1.00 96.88 218 GLY A N 1
ATOM 1656 C CA . GLY A 1 218 ? 12.570 -13.009 -10.400 1.00 96.88 218 GLY A CA 1
ATOM 1657 C C . GLY A 1 218 ? 11.353 -12.729 -9.507 1.00 96.88 218 GLY A C 1
ATOM 1658 O O . GLY A 1 218 ? 11.510 -12.131 -8.441 1.00 96.88 218 GLY A O 1
ATOM 1659 N N . ALA A 1 219 ? 10.159 -13.215 -9.869 1.00 98.50 219 ALA A N 1
ATOM 1660 C CA . ALA A 1 219 ? 8.946 -13.063 -9.056 1.00 98.50 219 ALA A CA 1
ATOM 1661 C C . ALA A 1 219 ? 9.087 -13.617 -7.632 1.00 98.50 219 ALA A C 1
ATOM 1663 O O . ALA A 1 219 ? 8.611 -12.994 -6.684 1.00 98.50 219 ALA A O 1
ATOM 1664 N N . ASP A 1 220 ? 9.781 -14.744 -7.459 1.00 98.50 220 ASP A N 1
ATOM 1665 C CA . ASP A 1 220 ? 10.055 -15.322 -6.138 1.00 98.50 220 ASP A CA 1
ATOM 1666 C C . ASP A 1 220 ? 10.881 -14.389 -5.249 1.00 98.50 220 ASP A C 1
ATOM 1668 O O . ASP A 1 220 ? 10.532 -14.156 -4.091 1.00 98.50 220 ASP A O 1
ATOM 1672 N N . ALA A 1 221 ? 11.942 -13.800 -5.801 1.00 98.62 221 ALA A N 1
ATOM 1673 C CA . ALA A 1 221 ? 12.807 -12.885 -5.067 1.00 98.62 221 ALA A CA 1
ATOM 1674 C C . ALA A 1 221 ? 12.066 -11.595 -4.680 1.00 98.62 221 ALA A C 1
ATOM 1676 O O . ALA A 1 221 ? 12.150 -11.155 -3.534 1.00 98.62 221 ALA A O 1
ATOM 1677 N N . MET A 1 222 ? 11.276 -11.029 -5.599 1.00 98.75 222 MET A N 1
ATOM 1678 C CA . MET A 1 222 ? 10.428 -9.868 -5.307 1.00 98.75 222 MET A CA 1
ATOM 1679 C C . MET A 1 222 ? 9.377 -10.173 -4.235 1.00 98.75 222 MET A C 1
ATOM 1681 O O . MET A 1 222 ? 9.209 -9.397 -3.298 1.00 98.75 222 MET A O 1
ATOM 1685 N N . THR A 1 223 ? 8.708 -11.324 -4.327 1.00 98.75 223 THR A N 1
ATOM 1686 C CA . THR A 1 223 ? 7.718 -11.758 -3.328 1.00 98.75 223 THR A CA 1
ATOM 1687 C C . THR A 1 223 ? 8.366 -11.916 -1.953 1.00 98.75 223 THR A C 1
ATOM 1689 O O . THR A 1 223 ? 7.795 -11.499 -0.946 1.00 98.75 223 THR A O 1
ATOM 1692 N N . LEU A 1 224 ? 9.587 -12.459 -1.892 1.00 98.38 224 LEU A N 1
ATOM 1693 C CA . LEU A 1 224 ? 10.319 -12.628 -0.639 1.00 98.38 224 LEU A CA 1
ATOM 1694 C C . LEU A 1 224 ? 10.693 -11.285 0.008 1.00 98.38 224 LEU A C 1
ATOM 1696 O O . LEU A 1 224 ? 10.555 -11.154 1.224 1.00 98.38 224 LEU A O 1
ATOM 1700 N N . LEU A 1 225 ? 11.091 -10.282 -0.785 1.00 98.75 225 LEU A N 1
ATOM 1701 C CA . LEU A 1 225 ? 11.330 -8.916 -0.294 1.00 98.75 225 LEU A CA 1
ATOM 1702 C C . LEU A 1 225 ? 10.067 -8.293 0.319 1.00 98.75 225 LEU A C 1
ATOM 1704 O O . LEU A 1 225 ? 10.151 -7.546 1.291 1.00 98.75 225 LEU A O 1
ATOM 1708 N N . LEU A 1 226 ? 8.894 -8.635 -0.216 1.00 98.75 226 LEU A N 1
ATOM 1709 C CA . LEU A 1 226 ? 7.599 -8.114 0.224 1.00 98.75 226 LEU A CA 1
ATOM 1710 C C . LEU A 1 226 ? 6.944 -8.948 1.333 1.00 98.75 226 LEU A C 1
ATOM 1712 O O . LEU A 1 226 ? 5.915 -8.542 1.868 1.00 98.75 226 LEU A O 1
ATOM 1716 N N . LYS A 1 227 ? 7.532 -10.089 1.719 1.00 98.12 227 LYS A N 1
ATOM 1717 C CA . LYS A 1 227 ? 6.926 -11.058 2.647 1.00 98.12 227 LYS A CA 1
ATOM 1718 C C . LYS A 1 227 ? 6.403 -10.415 3.933 1.00 98.12 227 LYS A C 1
ATOM 1720 O O . LYS A 1 227 ? 5.278 -10.685 4.340 1.00 98.12 227 LYS A O 1
ATOM 1725 N N . ASN A 1 228 ? 7.217 -9.573 4.568 1.00 97.81 228 ASN A N 1
ATOM 1726 C CA . ASN A 1 228 ? 6.833 -8.895 5.810 1.00 97.81 228 ASN A CA 1
ATOM 1727 C C . ASN A 1 228 ? 5.987 -7.645 5.542 1.00 97.81 228 ASN A C 1
ATOM 1729 O O . ASN A 1 228 ? 5.092 -7.338 6.325 1.00 97.81 228 ASN A O 1
ATOM 1733 N N . ALA A 1 229 ? 6.241 -6.952 4.430 1.00 98.62 229 ALA A N 1
ATOM 1734 C CA . ALA A 1 229 ? 5.479 -5.780 4.004 1.00 98.62 229 ALA A CA 1
ATOM 1735 C C . ALA A 1 229 ? 4.037 -6.117 3.597 1.00 98.62 229 ALA A C 1
ATOM 1737 O O . ALA A 1 229 ? 3.244 -5.210 3.431 1.00 98.62 229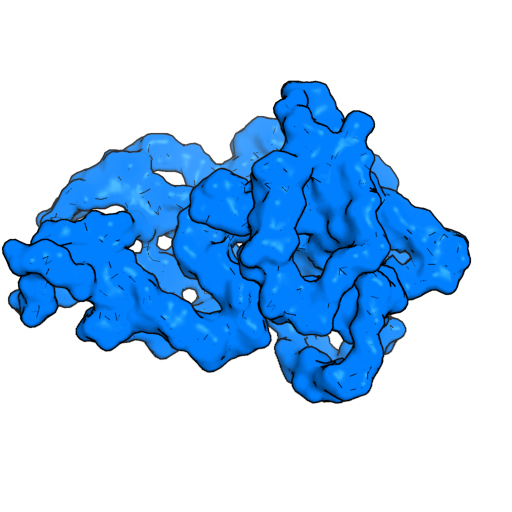 ALA A O 1
ATOM 1738 N N . MET A 1 230 ? 3.691 -7.397 3.436 1.00 97.94 230 MET A N 1
ATOM 1739 C CA . MET A 1 230 ? 2.323 -7.854 3.185 1.00 97.94 230 MET A CA 1
ATOM 1740 C C . MET A 1 230 ? 1.446 -7.862 4.456 1.00 97.94 230 MET A C 1
ATOM 1742 O O . MET A 1 230 ? 0.217 -7.894 4.367 1.00 97.94 230 MET A O 1
ATOM 1746 N N . ASN A 1 231 ? 2.059 -7.863 5.646 1.00 98.62 231 ASN A N 1
ATOM 1747 C CA . ASN A 1 231 ? 1.343 -7.879 6.922 1.00 98.62 231 ASN A CA 1
ATOM 1748 C C . ASN A 1 231 ? 0.894 -6.454 7.314 1.00 98.62 231 ASN A C 1
ATOM 1750 O O . ASN A 1 231 ? 1.768 -5.593 7.479 1.00 98.62 231 ASN A O 1
ATOM 1754 N N . PRO A 1 232 ? -0.417 -6.210 7.545 1.00 98.62 232 PRO A N 1
ATOM 1755 C CA . PRO A 1 232 ? -0.943 -4.916 7.981 1.00 98.62 232 PRO A CA 1
ATOM 1756 C C . PRO A 1 232 ? -0.326 -4.399 9.279 1.00 98.62 232 PRO A C 1
ATOM 1758 O O . PRO A 1 232 ? -0.067 -5.179 10.195 1.00 98.62 232 PRO A O 1
ATOM 1761 N N . ASN A 1 233 ? -0.175 -3.079 9.397 1.00 98.81 233 ASN A N 1
ATOM 1762 C CA . ASN A 1 233 ? 0.403 -2.449 10.583 1.00 98.81 233 ASN A CA 1
ATOM 1763 C C . ASN A 1 233 ? -0.693 -1.931 11.516 1.00 98.81 233 ASN A C 1
ATOM 1765 O O . ASN A 1 233 ? -1.454 -1.045 11.136 1.00 98.81 233 ASN A O 1
ATOM 1769 N N . MET A 1 234 ? -0.765 -2.464 12.733 1.00 98.75 234 MET A N 1
ATOM 1770 C CA . MET A 1 234 ? -1.636 -1.984 13.800 1.00 98.75 234 MET A CA 1
ATOM 1771 C C . MET A 1 234 ? -0.981 -0.820 14.546 1.00 98.75 234 MET A C 1
ATOM 1773 O O . MET A 1 234 ? 0.148 -0.930 15.025 1.00 98.75 234 MET A O 1
ATOM 1777 N N . VAL A 1 235 ? -1.739 0.262 14.677 1.00 98.62 235 VAL A N 1
ATOM 1778 C CA . VAL A 1 235 ? -1.490 1.442 15.512 1.00 98.62 235 VAL A CA 1
ATOM 1779 C C . VAL A 1 235 ? -2.797 1.833 16.213 1.00 98.62 235 VAL A C 1
ATOM 1781 O O . VAL A 1 235 ? -3.767 1.068 16.210 1.00 98.62 235 VAL A O 1
ATOM 1784 N N . GLN A 1 236 ? -2.857 3.018 16.823 1.00 98.44 236 GLN A N 1
ATOM 1785 C CA . GLN A 1 236 ? -4.070 3.498 17.484 1.00 98.44 236 GLN A CA 1
ATOM 1786 C C . GLN A 1 236 ? -4.310 4.994 17.273 1.00 98.44 236 GLN A C 1
ATOM 1788 O O . GLN A 1 236 ? -3.393 5.746 16.950 1.00 98.44 236 GLN A O 1
ATOM 1793 N N . THR A 1 237 ? -5.548 5.434 17.475 1.00 98.12 237 THR A N 1
ATOM 1794 C CA . THR A 1 237 ? -5.877 6.857 17.652 1.00 98.12 237 THR A CA 1
ATOM 1795 C C . THR A 1 237 ? -5.453 7.350 19.036 1.00 98.12 237 THR A C 1
ATOM 1797 O O . THR A 1 237 ? -5.165 6.551 19.930 1.00 98.12 237 THR A O 1
ATOM 1800 N N . LEU A 1 238 ? -5.458 8.669 19.250 1.00 96.00 238 LEU A N 1
ATOM 1801 C CA . LEU A 1 238 ? -5.112 9.276 20.547 1.00 96.00 238 LEU A CA 1
ATOM 1802 C C . LEU A 1 238 ? -5.934 8.727 21.730 1.00 96.00 238 LEU A C 1
ATOM 1804 O O . LEU A 1 238 ? -5.422 8.604 22.841 1.00 96.00 238 LEU A O 1
ATOM 1808 N N . ASP A 1 239 ? -7.191 8.365 21.484 1.00 94.94 239 ASP A N 1
ATOM 1809 C CA . ASP A 1 239 ? -8.129 7.774 22.441 1.00 94.94 239 ASP A CA 1
ATOM 1810 C C . ASP A 1 239 ? -8.202 6.236 22.354 1.00 94.94 239 ASP A C 1
ATOM 1812 O O . ASP A 1 239 ? -9.035 5.625 23.022 1.00 94.94 239 ASP A O 1
ATOM 1816 N N . GLY A 1 240 ? -7.338 5.578 21.573 1.00 96.69 240 GLY A N 1
ATOM 1817 C CA . GLY A 1 240 ? -7.161 4.121 21.576 1.00 96.69 240 GLY A CA 1
ATOM 1818 C C . GLY A 1 240 ? -8.162 3.331 20.723 1.00 96.69 240 GLY A C 1
ATOM 1819 O O . GLY A 1 240 ? -8.584 2.243 21.136 1.00 96.69 240 GLY A O 1
ATOM 1820 N N . VAL A 1 241 ? -8.622 3.885 19.598 1.00 98.25 241 VAL A N 1
ATOM 1821 C CA . VAL A 1 241 ? -9.282 3.128 18.521 1.00 98.25 241 VAL A CA 1
ATOM 1822 C C . VAL A 1 241 ? -8.199 2.387 17.726 1.00 98.25 241 VAL A C 1
ATOM 1824 O O . VAL A 1 241 ? -7.276 3.038 17.228 1.00 98.25 241 VAL A O 1
ATOM 1827 N N . PRO A 1 242 ? -8.277 1.053 17.587 1.00 98.44 242 PRO A N 1
ATOM 1828 C CA . PRO A 1 242 ? -7.305 0.306 16.804 1.00 98.44 242 PRO A CA 1
ATOM 1829 C C . PRO A 1 242 ? -7.404 0.649 15.315 1.00 98.44 242 PRO A C 1
ATOM 1831 O O . PRO A 1 242 ? -8.488 0.774 14.739 1.00 98.44 242 PRO A O 1
ATOM 1834 N N . THR A 1 243 ? -6.243 0.842 14.695 1.00 98.75 243 THR A N 1
ATOM 1835 C CA . THR A 1 243 ? -6.132 1.349 13.327 1.00 98.75 243 THR A CA 1
ATOM 1836 C C . THR A 1 243 ? -5.104 0.551 12.548 1.00 98.75 243 THR A C 1
ATOM 1838 O O . THR A 1 243 ? -3.955 0.449 12.961 1.00 98.75 243 THR A O 1
ATOM 1841 N N . LEU A 1 244 ? -5.505 0.018 11.399 1.00 98.88 244 LEU A N 1
ATOM 1842 C CA . LEU A 1 244 ? -4.612 -0.610 10.439 1.00 98.88 244 LEU A CA 1
ATOM 1843 C C . LEU A 1 244 ? -4.160 0.421 9.402 1.00 98.88 244 LEU A C 1
ATOM 1845 O O . LEU A 1 244 ? -4.993 0.996 8.705 1.00 98.88 244 LEU A O 1
ATOM 1849 N N . VAL A 1 245 ? -2.853 0.626 9.268 1.00 98.81 245 VAL A N 1
ATOM 1850 C CA . VAL A 1 245 ? -2.236 1.483 8.244 1.00 98.81 245 VAL A CA 1
ATOM 1851 C C . VAL A 1 245 ? -1.445 0.586 7.302 1.00 98.81 245 VAL A C 1
ATOM 1853 O O . VAL A 1 245 ? -0.487 -0.054 7.729 1.00 98.81 245 VAL A O 1
ATOM 1856 N N . HIS A 1 246 ? -1.867 0.453 6.043 1.00 98.81 246 HIS A N 1
ATOM 1857 C CA . HIS A 1 246 ? -1.216 -0.502 5.141 1.00 98.81 246 HIS A CA 1
ATOM 1858 C C . HIS A 1 246 ? -1.423 -0.193 3.662 1.00 98.81 246 HIS A C 1
ATOM 1860 O O . HIS A 1 246 ? -2.566 -0.100 3.195 1.00 98.81 246 HIS A O 1
ATOM 1866 N N . ALA A 1 247 ? -0.309 -0.155 2.928 1.00 98.38 247 ALA A N 1
ATOM 1867 C CA . ALA A 1 247 ? -0.219 0.272 1.536 1.00 98.38 247 ALA A CA 1
ATOM 1868 C C . ALA A 1 247 ? -0.710 1.715 1.307 1.00 98.38 247 ALA A C 1
ATOM 1870 O O . ALA A 1 247 ? -1.423 2.306 2.116 1.00 98.38 247 ALA A O 1
ATOM 1871 N N . GLY A 1 248 ? -0.339 2.296 0.172 1.00 97.19 248 GLY A N 1
ATOM 1872 C CA . GLY A 1 248 ? -0.679 3.676 -0.169 1.00 97.19 248 GLY A CA 1
ATOM 1873 C C . GLY A 1 248 ? -0.573 3.976 -1.662 1.00 97.19 248 GLY A C 1
ATOM 1874 O O . GLY A 1 248 ? 0.139 4.909 -2.026 1.00 97.19 248 GLY A O 1
ATOM 1875 N N . PRO A 1 249 ? -1.248 3.217 -2.549 1.00 98.00 249 PRO A N 1
ATOM 1876 C CA . PRO A 1 249 ? -1.231 3.497 -3.976 1.00 98.00 249 PRO A CA 1
ATOM 1877 C C . PRO A 1 249 ? -1.850 4.858 -4.286 1.00 98.00 249 PRO A C 1
ATOM 1879 O O . PRO A 1 249 ? -2.759 5.353 -3.605 1.00 98.00 249 PRO A O 1
ATOM 1882 N N . PHE A 1 250 ? -1.392 5.438 -5.387 1.00 96.25 250 PHE A N 1
ATOM 1883 C CA . PHE A 1 250 ? -2.004 6.624 -5.964 1.00 96.25 250 PHE A CA 1
ATOM 1884 C C . PHE A 1 250 ? -3.463 6.380 -6.372 1.00 96.25 250 PHE A C 1
ATOM 1886 O O . PHE A 1 250 ? -3.863 5.275 -6.724 1.00 96.25 250 PHE A O 1
ATOM 1893 N N . ALA A 1 251 ? -4.270 7.438 -6.335 1.00 95.56 251 ALA A N 1
ATOM 1894 C CA . ALA A 1 251 ? -5.695 7.382 -6.663 1.00 95.56 251 ALA A CA 1
ATOM 1895 C C . ALA A 1 251 ? -6.009 7.849 -8.100 1.00 95.56 251 ALA A C 1
ATOM 1897 O O . ALA A 1 251 ? -7.156 7.802 -8.531 1.00 95.56 251 ALA A O 1
ATOM 1898 N N . ASN A 1 252 ? -5.001 8.291 -8.861 1.00 94.75 252 ASN A N 1
ATOM 1899 C CA . ASN A 1 252 ? -5.127 8.651 -10.277 1.00 94.75 252 ASN A CA 1
ATOM 1900 C C . ASN A 1 252 ? -4.724 7.476 -11.185 1.00 94.75 252 ASN A C 1
ATOM 1902 O O . ASN A 1 252 ? -5.580 6.948 -11.885 1.00 94.75 252 ASN A O 1
ATOM 1906 N N . ILE A 1 253 ? -3.472 7.019 -11.113 1.00 96.06 253 ILE A N 1
ATOM 1907 C CA . ILE A 1 253 ? -2.936 5.904 -11.918 1.00 96.06 253 ILE A CA 1
ATOM 1908 C C . ILE A 1 253 ? -3.232 4.518 -11.325 1.00 96.06 253 ILE A C 1
ATOM 1910 O O . ILE A 1 253 ? -3.029 3.508 -11.984 1.00 96.06 253 ILE A O 1
ATOM 1914 N N . ALA A 1 254 ? -3.701 4.471 -10.077 1.00 97.62 254 ALA A N 1
ATOM 1915 C CA . ALA A 1 254 ? -4.130 3.258 -9.392 1.00 97.62 254 ALA A CA 1
ATOM 1916 C C . ALA A 1 254 ? -5.439 3.532 -8.622 1.00 97.62 254 ALA A C 1
ATOM 1918 O O . ALA A 1 254 ? -6.121 4.534 -8.870 1.00 97.62 254 ALA A O 1
ATOM 1919 N N . HIS A 1 255 ? -5.813 2.623 -7.719 1.00 97.31 255 HIS A N 1
ATOM 1920 C CA . HIS A 1 255 ? -7.127 2.594 -7.069 1.00 97.31 255 HIS A CA 1
ATOM 1921 C C . HIS A 1 255 ? -7.223 3.407 -5.767 1.00 97.31 255 HIS A C 1
ATOM 1923 O O . HIS A 1 255 ? -8.312 3.559 -5.226 1.00 97.31 255 HIS A O 1
ATOM 1929 N N . GLY A 1 256 ? -6.120 3.945 -5.238 1.00 97.62 256 GLY A N 1
ATOM 1930 C CA . GLY A 1 256 ? -6.195 4.951 -4.174 1.00 97.62 256 GLY A CA 1
ATOM 1931 C C . GLY A 1 256 ? -6.687 4.494 -2.801 1.00 97.62 256 GLY A C 1
ATOM 1932 O O . GLY A 1 256 ? -7.108 5.349 -2.022 1.00 97.62 256 GLY A O 1
ATOM 1933 N N . CYS A 1 257 ? -6.654 3.197 -2.491 1.00 98.38 257 CYS A N 1
ATOM 1934 C CA . CYS A 1 257 ? -7.158 2.642 -1.231 1.00 98.38 257 CYS A CA 1
ATOM 1935 C C . CYS A 1 257 ? -6.040 1.960 -0.432 1.00 98.38 257 CYS A C 1
ATOM 1937 O O . CYS A 1 257 ? -5.011 1.592 -0.987 1.00 98.38 257 CYS A O 1
ATOM 1939 N N . ASN A 1 258 ? -6.246 1.747 0.869 1.00 98.75 258 ASN A N 1
ATOM 1940 C CA . ASN A 1 258 ? -5.393 0.843 1.647 1.00 98.75 258 ASN A CA 1
ATOM 1941 C C . ASN A 1 258 ? -5.573 -0.609 1.167 1.00 98.75 258 ASN A C 1
ATOM 1943 O O . ASN A 1 258 ? -6.529 -0.920 0.449 1.00 98.75 258 ASN A O 1
ATOM 1947 N N . SER A 1 259 ? -4.712 -1.516 1.621 1.00 98.81 259 SER A N 1
ATOM 1948 C CA . SER A 1 259 ? -4.765 -2.911 1.165 1.00 98.81 259 SER A CA 1
ATOM 1949 C C . SER A 1 259 ? -6.093 -3.642 1.451 1.00 98.81 259 SER A C 1
ATOM 1951 O O . SER A 1 259 ? -6.797 -3.381 2.439 1.00 98.81 259 SER A O 1
ATOM 1953 N N . ILE A 1 260 ? -6.399 -4.636 0.616 1.00 98.38 260 ILE A N 1
ATOM 1954 C CA . ILE A 1 260 ? -7.487 -5.597 0.837 1.00 98.38 260 ILE A CA 1
ATOM 1955 C C . ILE A 1 260 ? -7.295 -6.340 2.154 1.00 98.38 260 ILE A C 1
ATOM 1957 O O . ILE A 1 260 ? -8.238 -6.410 2.941 1.00 98.38 260 ILE A O 1
ATOM 1961 N N . VAL A 1 261 ? -6.088 -6.842 2.429 1.00 98.44 261 VAL A N 1
ATOM 1962 C CA . VAL A 1 261 ? -5.815 -7.621 3.646 1.00 98.44 261 VAL A CA 1
ATOM 1963 C C . VAL A 1 261 ? -6.060 -6.821 4.922 1.00 98.44 261 VAL A C 1
ATOM 1965 O O . VAL A 1 261 ? -6.687 -7.341 5.840 1.00 98.44 261 VAL A O 1
ATOM 1968 N N . ALA A 1 262 ? -5.686 -5.537 4.966 1.00 98.75 262 ALA A N 1
ATOM 1969 C CA . ALA A 1 262 ? -5.989 -4.678 6.112 1.00 98.75 262 ALA A CA 1
ATOM 1970 C C . ALA A 1 262 ? -7.497 -4.439 6.267 1.00 98.75 262 ALA A C 1
ATOM 1972 O O . ALA A 1 262 ? -8.020 -4.456 7.375 1.00 98.75 262 ALA A O 1
ATOM 1973 N N . THR A 1 263 ? -8.217 -4.261 5.159 1.00 98.69 263 THR A N 1
ATOM 1974 C CA . THR A 1 263 ? -9.672 -4.045 5.197 1.00 98.69 263 THR A CA 1
ATOM 1975 C C . THR A 1 263 ? -10.410 -5.306 5.652 1.00 98.69 263 THR A C 1
ATOM 1977 O O . THR A 1 263 ? -11.282 -5.230 6.511 1.00 98.69 263 THR A O 1
ATOM 1980 N N . LYS A 1 264 ? -10.025 -6.483 5.138 1.00 98.38 264 LYS A N 1
ATOM 1981 C CA . LYS A 1 264 ? -10.555 -7.775 5.596 1.00 98.38 264 LYS A CA 1
ATOM 1982 C C . LYS A 1 264 ? -10.259 -8.002 7.073 1.00 98.38 264 LYS A C 1
ATOM 1984 O O . LYS A 1 264 ? -11.148 -8.417 7.807 1.00 98.38 264 LYS A O 1
ATOM 1989 N N . LEU A 1 265 ? -9.041 -7.694 7.513 1.00 98.38 265 LEU A N 1
ATOM 1990 C CA . LEU A 1 265 ? -8.638 -7.874 8.903 1.00 98.38 265 LEU A CA 1
ATOM 1991 C C . LEU A 1 265 ? -9.438 -6.962 9.838 1.00 98.38 265 LEU A C 1
ATOM 1993 O O . LEU A 1 265 ? -9.970 -7.445 10.831 1.00 98.38 265 LEU A O 1
ATOM 1997 N N . ALA A 1 266 ? -9.613 -5.686 9.488 1.00 98.50 266 ALA A N 1
ATOM 1998 C CA . ALA A 1 266 ? -10.469 -4.770 10.238 1.00 98.50 266 ALA A CA 1
ATOM 1999 C C . ALA A 1 266 ? -11.906 -5.306 10.381 1.00 98.50 266 ALA A C 1
ATOM 2001 O O . ALA A 1 266 ? -12.452 -5.287 11.482 1.00 98.50 266 ALA A O 1
ATOM 2002 N N . MET A 1 267 ? -12.482 -5.863 9.308 1.00 98.38 267 MET A N 1
ATOM 2003 C CA . MET A 1 267 ? -13.837 -6.430 9.341 1.00 98.38 267 MET A CA 1
ATOM 2004 C C . MET A 1 267 ? -13.948 -7.697 10.187 1.00 98.38 267 MET A C 1
ATOM 2006 O O . MET A 1 267 ? -15.035 -7.992 10.673 1.00 98.38 267 MET A O 1
ATOM 2010 N N . LYS A 1 268 ? -12.862 -8.460 10.344 1.00 98.00 268 LYS A N 1
ATOM 2011 C CA . LYS A 1 268 ? -12.835 -9.639 11.220 1.00 98.00 268 LYS A CA 1
ATOM 2012 C C . LYS A 1 268 ? -12.649 -9.286 12.693 1.00 98.00 268 LYS A C 1
ATOM 2014 O O . LYS A 1 268 ? -13.065 -10.065 13.540 1.00 98.00 268 LYS A O 1
ATOM 2019 N N . LEU A 1 269 ? -11.997 -8.162 12.994 1.00 97.75 269 LEU A N 1
ATOM 2020 C CA . LEU A 1 269 ? -11.653 -7.772 14.366 1.00 97.75 269 LEU A CA 1
ATOM 2021 C C . LEU A 1 269 ? -12.647 -6.783 14.992 1.00 97.75 269 LEU A C 1
ATOM 2023 O O . LEU A 1 269 ? -12.696 -6.685 16.213 1.00 97.75 269 LEU A O 1
ATOM 2027 N N . GLY A 1 270 ? -13.416 -6.035 14.195 1.00 97.19 270 GLY A N 1
ATOM 2028 C CA . GLY A 1 270 ? -14.349 -5.025 14.699 1.00 97.19 270 GLY A CA 1
ATOM 2029 C C . GLY A 1 270 ? -15.744 -5.107 14.092 1.00 97.19 270 GLY A C 1
ATOM 2030 O O . GLY A 1 270 ? -15.931 -5.537 12.954 1.00 97.19 270 GLY A O 1
ATOM 2031 N N . ASP A 1 271 ? -16.724 -4.595 14.835 1.00 97.56 271 ASP A N 1
ATOM 2032 C CA . ASP A 1 271 ? -18.129 -4.531 14.420 1.00 97.56 271 ASP A CA 1
ATOM 2033 C C . ASP A 1 271 ? -18.362 -3.499 13.310 1.00 97.56 271 ASP A C 1
ATOM 2035 O O . ASP A 1 271 ? -19.313 -3.618 12.537 1.00 97.56 271 ASP A O 1
ATOM 2039 N N . TYR A 1 272 ? -17.509 -2.473 13.242 1.00 98.75 272 TYR A N 1
ATOM 2040 C CA . TYR A 1 272 ? -17.562 -1.395 12.256 1.00 98.75 272 TYR A CA 1
ATOM 2041 C C . TYR A 1 272 ? -16.162 -1.119 11.717 1.00 98.75 272 TYR A C 1
ATOM 2043 O O . TYR A 1 272 ? -15.290 -0.653 12.437 1.00 98.75 272 TYR A O 1
ATOM 2051 N N . THR A 1 273 ? -15.943 -1.377 10.437 1.00 98.69 273 THR A N 1
ATOM 2052 C CA . THR A 1 273 ? -14.721 -1.026 9.717 1.00 98.69 273 THR A CA 1
ATOM 2053 C C . THR A 1 273 ? -14.924 0.275 8.970 1.00 98.69 273 THR A C 1
ATOM 2055 O O . THR A 1 273 ? -15.779 0.355 8.092 1.00 98.69 273 THR A O 1
ATOM 2058 N N . ILE A 1 274 ? -14.112 1.273 9.293 1.00 98.81 274 ILE A N 1
ATOM 2059 C CA . ILE A 1 274 ? -14.081 2.567 8.627 1.00 98.81 274 ILE A CA 1
ATOM 2060 C C . ILE A 1 274 ? -12.839 2.591 7.744 1.00 98.81 274 ILE A C 1
ATOM 2062 O O . ILE A 1 274 ? -11.712 2.447 8.220 1.00 98.81 274 ILE A O 1
ATOM 2066 N N . THR A 1 275 ? -13.045 2.758 6.444 1.00 98.62 275 THR A N 1
ATOM 2067 C CA . THR A 1 275 ? -11.973 2.895 5.456 1.00 98.62 275 THR A CA 1
ATOM 2068 C C . THR A 1 275 ? -12.223 4.113 4.580 1.00 98.62 275 THR A C 1
ATOM 2070 O O . THR A 1 275 ? -13.307 4.692 4.605 1.00 98.62 275 THR A O 1
ATOM 2073 N N . GLU A 1 276 ? -11.228 4.516 3.801 1.00 98.19 276 GLU A N 1
ATOM 2074 C CA . GLU A 1 276 ? -11.325 5.663 2.905 1.00 98.19 276 GLU A CA 1
ATOM 2075 C C . GLU A 1 276 ? -10.696 5.375 1.541 1.00 98.19 276 GLU A C 1
ATOM 2077 O O . GLU A 1 276 ? -9.831 4.505 1.398 1.00 98.19 276 GLU A O 1
ATOM 2082 N N . ALA A 1 277 ? -11.099 6.164 0.547 1.00 96.94 277 ALA A N 1
ATOM 2083 C CA . ALA A 1 277 ? -10.483 6.182 -0.773 1.00 96.94 277 ALA A CA 1
ATOM 2084 C C . ALA A 1 277 ? -9.948 7.582 -1.116 1.00 96.94 277 ALA A C 1
ATOM 2086 O O . ALA A 1 277 ? -10.518 8.596 -0.712 1.00 96.94 277 ALA A O 1
ATOM 2087 N N . GLY A 1 278 ? -8.817 7.658 -1.823 1.00 94.56 278 GLY A N 1
ATOM 2088 C CA . GLY A 1 278 ? -8.160 8.919 -2.197 1.00 94.56 278 GLY A CA 1
ATOM 2089 C C . GLY A 1 278 ? -8.972 9.784 -3.175 1.00 94.56 278 GLY A C 1
ATOM 2090 O O . GLY A 1 278 ? -9.797 9.267 -3.907 1.00 94.56 278 GLY A O 1
ATOM 2091 N N . PHE A 1 279 ? -8.710 11.098 -3.218 1.00 95.00 279 PHE A N 1
ATOM 2092 C CA . PHE A 1 279 ? -9.502 12.088 -3.986 1.00 95.00 279 PHE A CA 1
ATOM 2093 C C . PHE A 1 279 ? -10.995 12.133 -3.595 1.00 95.00 279 PHE A C 1
ATOM 2095 O O . PHE A 1 279 ? -11.324 11.835 -2.444 1.00 95.00 279 PHE A O 1
ATOM 2102 N N . GLY A 1 280 ? -11.859 12.620 -4.488 1.00 95.75 280 GLY A N 1
ATOM 2103 C CA . GLY A 1 280 ? -13.304 12.684 -4.291 1.00 95.75 280 GLY A CA 1
ATOM 2104 C C . GLY A 1 280 ? -14.004 11.381 -4.677 1.00 95.75 280 GLY A C 1
ATOM 2105 O O . GLY A 1 280 ? -13.367 10.399 -5.069 1.00 95.75 280 GLY A O 1
ATOM 2106 N N . ALA A 1 281 ? -15.331 11.365 -4.561 1.00 97.75 281 ALA A N 1
ATOM 2107 C CA . ALA A 1 281 ? -16.150 10.200 -4.888 1.00 97.75 281 ALA A CA 1
ATOM 2108 C C . ALA A 1 281 ? -16.107 9.807 -6.377 1.00 97.75 281 ALA A C 1
ATOM 2110 O O . ALA A 1 281 ? -16.247 8.633 -6.705 1.00 97.75 281 ALA A O 1
ATOM 2111 N N . ASP A 1 282 ? -15.847 10.771 -7.255 1.00 97.44 282 ASP A N 1
ATOM 2112 C CA . ASP A 1 282 ? -15.676 10.599 -8.699 1.00 97.44 282 ASP A CA 1
ATOM 2113 C C . ASP A 1 282 ? -14.465 9.738 -9.091 1.00 97.44 282 ASP A C 1
ATOM 2115 O O . ASP A 1 282 ? -14.460 9.149 -10.166 1.00 97.44 282 ASP A O 1
ATOM 2119 N N . LEU A 1 283 ? -13.448 9.652 -8.227 1.00 97.69 283 LEU A N 1
ATOM 2120 C CA . LEU A 1 283 ? -12.251 8.838 -8.455 1.00 97.69 283 LEU A CA 1
ATOM 2121 C C . LEU A 1 283 ? -12.071 7.760 -7.390 1.00 97.69 283 LEU A C 1
ATOM 2123 O O . LEU A 1 283 ? -11.922 6.586 -7.703 1.00 97.69 283 LEU A O 1
ATOM 2127 N N . GLY A 1 284 ? -12.020 8.150 -6.118 1.00 97.50 284 GLY A N 1
ATOM 2128 C CA . GLY A 1 284 ? -11.703 7.232 -5.030 1.00 97.50 284 GLY A CA 1
ATOM 2129 C C . GLY A 1 284 ? -12.803 6.219 -4.781 1.00 97.50 284 GLY A C 1
ATOM 2130 O O . GLY A 1 284 ? -12.535 5.025 -4.691 1.00 97.50 284 GLY A O 1
ATOM 2131 N N . MET A 1 285 ? -14.039 6.698 -4.637 1.00 98.31 285 MET A N 1
ATOM 2132 C CA . MET A 1 285 ? -15.173 5.824 -4.340 1.00 98.31 285 MET A CA 1
ATOM 2133 C C . MET A 1 285 ? -15.494 4.910 -5.521 1.00 98.31 285 MET A C 1
ATOM 2135 O O . MET A 1 285 ? -15.665 3.720 -5.288 1.00 98.31 285 MET A O 1
ATOM 2139 N N . GLU A 1 286 ? -15.516 5.430 -6.751 1.00 98.50 286 GLU A N 1
ATOM 2140 C CA . GLU A 1 286 ? -15.682 4.618 -7.968 1.00 98.50 286 GLU A CA 1
ATOM 2141 C C . GLU A 1 286 ? -14.660 3.471 -7.999 1.00 98.50 286 GLU A C 1
ATOM 2143 O O . GLU A 1 286 ? -15.036 2.306 -7.906 1.00 98.50 286 GLU A O 1
ATOM 2148 N N . LYS A 1 287 ? -13.360 3.773 -7.909 1.00 98.50 287 LYS A N 1
ATOM 2149 C CA . LYS A 1 287 ? -12.314 2.736 -7.888 1.00 98.50 287 LYS A CA 1
ATOM 2150 C C . LYS A 1 287 ? -12.392 1.808 -6.681 1.00 98.50 287 LYS A C 1
ATOM 2152 O O . LYS A 1 287 ? -12.028 0.636 -6.785 1.00 98.50 287 LYS A O 1
ATOM 2157 N N . PHE A 1 288 ? -12.842 2.286 -5.521 1.00 98.62 288 PHE A N 1
ATOM 2158 C CA . PHE A 1 288 ? -13.074 1.407 -4.377 1.00 98.62 288 PHE A CA 1
ATOM 2159 C C . PHE A 1 288 ? -14.162 0.383 -4.706 1.00 98.62 288 PHE A C 1
ATOM 2161 O O . PHE A 1 288 ? -13.961 -0.808 -4.472 1.00 98.62 288 PHE A O 1
ATOM 2168 N N . LEU A 1 289 ? -15.301 0.836 -5.231 1.00 98.25 289 LEU A N 1
ATOM 2169 C CA . LEU A 1 289 ? -16.458 -0.008 -5.517 1.00 98.25 289 LEU A CA 1
ATOM 2170 C C . LEU A 1 289 ? -16.204 -0.948 -6.700 1.00 98.25 289 LEU A C 1
ATOM 2172 O O . LEU A 1 289 ? -16.560 -2.120 -6.616 1.00 98.25 289 LEU A O 1
ATOM 2176 N N . ASP A 1 290 ? -15.528 -0.478 -7.743 1.00 98.00 290 ASP A N 1
ATOM 2177 C CA . ASP A 1 290 ? -15.373 -1.232 -8.987 1.00 98.00 290 ASP A CA 1
ATOM 2178 C C . ASP A 1 290 ? -14.080 -2.061 -9.045 1.00 98.00 290 ASP A C 1
ATOM 2180 O O . ASP A 1 290 ? -14.053 -3.104 -9.698 1.00 98.00 290 ASP A O 1
ATOM 2184 N N . LEU A 1 291 ? -13.017 -1.674 -8.320 1.00 97.50 291 LEU A N 1
ATOM 2185 C CA . LEU A 1 291 ? -11.731 -2.395 -8.336 1.00 97.50 291 LEU A CA 1
ATOM 2186 C C . LEU A 1 291 ? -11.403 -3.122 -7.028 1.00 97.50 291 LEU A C 1
ATOM 2188 O O . LEU A 1 291 ? -10.846 -4.215 -7.068 1.00 97.50 291 LEU A O 1
ATOM 2192 N N . LYS A 1 292 ? -11.710 -2.546 -5.857 1.00 98.06 292 LYS A N 1
ATOM 2193 C CA . LYS A 1 292 ? -11.330 -3.143 -4.559 1.00 98.06 292 LYS A CA 1
ATOM 2194 C C . LYS A 1 292 ? -12.431 -4.014 -3.955 1.00 98.06 292 LYS A C 1
ATOM 2196 O O . LYS A 1 292 ? -12.150 -5.124 -3.503 1.00 98.06 292 LYS A O 1
ATOM 2201 N N . MET A 1 293 ? -13.671 -3.530 -3.931 1.00 97.19 293 MET A N 1
ATOM 2202 C CA . MET A 1 293 ? -14.820 -4.219 -3.334 1.00 97.19 293 MET A CA 1
ATOM 2203 C C . MET A 1 293 ? -15.054 -5.633 -3.894 1.00 97.19 293 MET A C 1
ATOM 2205 O O . MET A 1 293 ? -15.350 -6.510 -3.076 1.00 97.19 293 MET A O 1
ATOM 2209 N N . PRO A 1 294 ? -14.842 -5.927 -5.199 1.00 96.25 294 PRO A N 1
ATOM 2210 C CA . PRO A 1 294 ? -14.973 -7.289 -5.727 1.00 96.25 294 PRO A CA 1
ATOM 2211 C C . PRO A 1 294 ? -14.075 -8.317 -5.030 1.00 96.25 294 PRO A C 1
ATOM 2213 O O . PRO A 1 294 ? -14.356 -9.510 -5.063 1.00 96.25 294 PRO A O 1
ATOM 2216 N N . HIS A 1 295 ? -13.010 -7.864 -4.367 1.00 95.56 295 HIS A N 1
ATOM 2217 C CA . HIS A 1 295 ? -12.087 -8.720 -3.638 1.00 95.56 295 HIS A CA 1
ATOM 2218 C C . HIS A 1 295 ? -12.330 -8.759 -2.119 1.00 95.56 295 HIS A C 1
ATOM 2220 O O . HIS A 1 295 ? -11.606 -9.472 -1.424 1.00 95.56 295 HIS A O 1
ATOM 2226 N N . LEU A 1 296 ? -13.289 -7.998 -1.572 1.00 93.94 296 LEU A N 1
ATOM 2227 C CA . LEU A 1 296 ? -13.555 -7.906 -0.124 1.00 93.94 296 LEU A CA 1
ATOM 2228 C C . LEU A 1 296 ? -14.582 -8.924 0.395 1.00 93.94 296 LEU A C 1
ATOM 2230 O O . LEU A 1 296 ? -14.754 -9.023 1.609 1.00 93.94 296 LEU A O 1
ATOM 2234 N N . ASP A 1 297 ? -15.246 -9.671 -0.491 1.00 86.75 297 ASP A N 1
ATOM 2235 C CA . ASP A 1 297 ? -16.315 -10.631 -0.161 1.00 86.75 297 ASP A CA 1
ATOM 2236 C C . ASP A 1 297 ? -17.477 -10.001 0.646 1.00 86.75 297 ASP A C 1
ATOM 2238 O O . ASP A 1 297 ? -18.200 -10.683 1.375 1.00 86.75 297 ASP A O 1
ATOM 2242 N N . LYS A 1 298 ? -17.642 -8.673 0.555 1.00 93.00 298 LYS A N 1
ATOM 2243 C CA . LYS A 1 298 ? -18.654 -7.888 1.270 1.00 93.00 298 LYS A CA 1
ATOM 2244 C C . LYS A 1 298 ? -18.918 -6.568 0.540 1.00 93.00 298 LYS A C 1
ATOM 2246 O O . LYS A 1 298 ? -17.982 -5.912 0.088 1.00 93.00 298 LYS A O 1
ATOM 2251 N N . GLN A 1 299 ? -20.185 -6.165 0.475 1.00 96.81 299 GLN A N 1
ATOM 2252 C CA . GLN A 1 299 ? -20.577 -4.836 0.007 1.00 96.81 299 GLN A CA 1
ATOM 2253 C C . GLN A 1 299 ? -20.385 -3.772 1.097 1.00 96.81 299 GLN A C 1
ATOM 2255 O O . GLN A 1 299 ? -20.391 -4.071 2.294 1.00 96.81 299 GLN A O 1
ATOM 2260 N N . VAL A 1 300 ? -20.235 -2.518 0.673 1.00 98.25 300 VAL A N 1
ATOM 2261 C CA . VAL A 1 300 ? -20.249 -1.359 1.573 1.00 98.25 300 VAL A CA 1
ATOM 2262 C C . VAL A 1 300 ? -21.647 -1.216 2.186 1.00 98.25 300 VAL A C 1
ATOM 2264 O O . VAL A 1 300 ? -22.633 -1.135 1.461 1.00 98.25 300 VAL A O 1
ATOM 2267 N N . ASP A 1 301 ? -21.737 -1.180 3.518 1.00 98.62 301 ASP A N 1
ATOM 2268 C CA . ASP A 1 301 ? -23.006 -0.997 4.236 1.00 98.62 301 ASP A CA 1
ATOM 2269 C C . ASP A 1 301 ? -23.403 0.488 4.308 1.00 98.62 301 ASP A C 1
ATOM 2271 O O . ASP A 1 301 ? -24.584 0.821 4.382 1.00 98.62 301 ASP A O 1
ATOM 2275 N N . THR A 1 302 ? -22.430 1.404 4.352 1.00 98.50 302 THR A N 1
ATOM 2276 C CA . THR A 1 302 ? -22.686 2.851 4.437 1.00 98.50 302 THR A CA 1
ATOM 2277 C C . THR A 1 302 ? -21.562 3.648 3.789 1.00 98.50 302 THR A C 1
ATOM 2279 O O . THR A 1 302 ? -20.387 3.317 3.940 1.00 98.50 302 THR A O 1
ATOM 2282 N N . VAL A 1 303 ? -21.922 4.732 3.103 1.00 98.69 303 VAL A N 1
ATOM 2283 C CA . VAL A 1 303 ? -20.975 5.713 2.566 1.00 98.69 303 VAL A CA 1
ATOM 2284 C C . VAL A 1 303 ? -21.123 7.023 3.333 1.00 98.69 303 VAL A C 1
ATOM 2286 O O . VAL A 1 303 ? -22.239 7.486 3.561 1.00 98.69 303 VAL A O 1
ATOM 2289 N N . VAL A 1 304 ? -19.999 7.628 3.706 1.00 98.69 304 VAL A N 1
ATOM 2290 C CA . VAL A 1 304 ? -19.929 8.974 4.285 1.00 98.69 304 VAL A CA 1
ATOM 2291 C C . VAL A 1 304 ? -19.249 9.889 3.274 1.00 98.69 304 VAL A C 1
ATOM 2293 O O . VAL A 1 304 ? -18.101 9.651 2.906 1.00 98.69 304 VAL A O 1
ATOM 2296 N N . LEU A 1 305 ? -19.956 10.925 2.820 1.00 98.38 305 LEU A N 1
ATOM 2297 C CA . LEU A 1 305 ? -19.438 11.941 1.903 1.00 98.38 305 LEU A CA 1
ATOM 2298 C C . LEU A 1 305 ? -19.070 13.200 2.696 1.00 98.38 305 LEU A C 1
ATOM 2300 O O . LEU A 1 305 ? -19.949 13.881 3.216 1.00 98.38 305 LEU A O 1
ATOM 2304 N N . VAL A 1 306 ? -17.776 13.493 2.787 1.00 97.94 306 VAL A N 1
ATOM 2305 C CA . VAL A 1 306 ? -17.243 14.702 3.431 1.00 97.94 306 VAL A CA 1
ATOM 2306 C C . VAL A 1 306 ? -17.313 15.888 2.464 1.00 97.94 306 VAL A C 1
ATOM 2308 O O . VAL A 1 306 ? -16.996 15.728 1.283 1.00 97.94 306 VAL A O 1
ATOM 2311 N N . ALA A 1 307 ? -17.724 17.058 2.954 1.00 94.56 307 ALA A N 1
ATOM 2312 C CA . ALA A 1 307 ? -17.906 18.283 2.178 1.00 94.56 307 ALA A CA 1
ATOM 2313 C C . ALA A 1 307 ? -17.474 19.515 2.976 1.00 94.56 307 ALA A C 1
ATOM 2315 O O . ALA A 1 307 ? -17.621 19.475 4.220 1.00 94.56 307 ALA A O 1
#

Secondary structure (DSSP, 8-state):
---HHHHHHHTT--GGGEEESSSS-EEE-THHHHHTTTSPP-EEEEEEESSP-TT---HHHHHHHHHHHHHHTT--EEEEEPPPPHHHHTTTPPPSSEETTEEEESHHHHHTTTTSHHHHHHHHHHHHHHHHHHHHHTT-TT-EEEE---EE-SS--GGGSSEE-SS-EE-EE-GGGSHHHHHHHH-SSHHHHHHHHHT-EEEEETT--EEEHHHH--HHHHHHHHTTTTSPEEEEETT--EEEE-----SSSS--B--HHHHHHHHHH-SEEEEEBSS-IIIIIHHIIIIIGGGTTS--SEEEEE-

pLDDT: mean 96.47, std 4.98, range [58.25, 98.94]

Sequence (307 aa):
MEKITVLCERMGVREEECLPYGFDKAKIDLKVLKRLKNEPNGKLILVTAINPTPAGEGKTTVSIGLAQGLKYIGKHPMLALREPSLGPVFGLKGGATGGGLSSITPSDDINLHFTGDLHAITSANNLLSALIDNHIYQGNELDIQTVTWKRCMDMNDRALRTIVTPTREDGFIITAASEIMAILALASDLDDLKNRINKILIGYNKDEKPIFVSDLGGADAMTLLLKNAMNPNMVQTLDGVPTLVHAGPFANIAHGCNSIVATKLAMKLGDYTITEAGFGADLGMEKFLDLKMPHLDKQVDTVVLVA

Foldseek 3Di:
DAFVQVLCVVLVQDPVQWADPPGFKTFGHLVLCVVLVPPFFAAEEEEFAAFDDPVGLQRLLVLQVVLVVCVVVPFQAEEEAAQDQLACVVDDDDFSQGDDQSGWPPRVLSNHCNVVLLVLLLVLLVVVVVLVQVCVVVPVPVQFDFFPRAHEDSHPDPVFQWDADPRGIHGYDHSLADVLLQLLQEAPALVSSLVVQQAAFGGAHPVRHTDGCVNSDDSVVSSVSCRRLSTWMWGARPVGRIYTYHGAHDQPNHQQWGHLSSQLSSRSRGNYYRTYGPGGCVGNVCSCQPPVVVRNVDDNPYYHYGD

Radius of gyration: 19.75 Å; chains: 1; bounding box: 47×43×58 Å